Protein AF-A0AA39XIV1-F1 (afdb_monomer)

Organism: NCBI:txid252184

Foldseek 3Di:
DCCDLLNQQFQDFNVPRDLVSQLVNLVVVLVVVLVLLVLLLVLLLLLLVVVVVPDVDPVLVVVSVVLNCVSVVVSVVLSVCSCPQKVVSSCSRCVVVPPPDDDMDGHDPLVSVLVSLVSSLVSLVCSLCSCVVVVVPDPDDPVVVVLNVLLNVLSVVLSVLSVVLNVLSVVCVPDPTNRNSVNVSVVSSVVSSVSSVVSSCVSVVVVVCVVPCVPVVD

Nearest PDB structures (foldseek):
  8ugj-assembly1_4C  TM=5.559E-01  e=7.943E+00  Sus scrofa

pLDDT: mean 73.36, std 13.59, range [30.88, 95.62]

InterPro domains:
  IPR049326 Rhodopsin domain, fungi [PF20684] (5-211)
  IPR052337 Satratoxin biosynthesis SC1 cluster protein 4-like [PTHR33048] (5-216)

Structure (mmCIF, N/CA/C/O backbone):
data_AF-A0AA39XIV1-F1
#
_entry.id   AF-A0AA39XIV1-F1
#
loop_
_atom_site.group_PDB
_atom_site.id
_atom_site.type_symbol
_atom_site.label_atom_id
_atom_site.label_alt_id
_atom_site.label_comp_id
_atom_site.label_asym_id
_atom_site.label_entity_id
_atom_site.label_seq_id
_atom_site.pdbx_PDB_ins_code
_atom_site.Cartn_x
_atom_site.Cartn_y
_atom_site.Cartn_z
_atom_site.occupancy
_atom_site.B_iso_or_equiv
_atom_site.auth_seq_id
_atom_site.auth_comp_id
_atom_site.auth_asym_id
_atom_site.auth_atom_id
_atom_site.pdbx_PDB_model_num
ATOM 1 N N . VAL A 1 1 ? 21.957 24.916 -7.834 1.00 36.62 1 VAL A N 1
ATOM 2 C CA . VAL A 1 1 ? 21.654 24.370 -9.178 1.00 36.62 1 VAL A CA 1
ATOM 3 C C . VAL A 1 1 ? 22.089 22.907 -9.201 1.00 36.62 1 VAL A C 1
ATOM 5 O O . VAL A 1 1 ? 23.146 22.584 -9.713 1.00 36.62 1 VAL A O 1
ATOM 8 N N . HIS A 1 2 ? 21.331 22.035 -8.535 1.00 30.88 2 HIS A N 1
ATOM 9 C CA . HIS A 1 2 ? 21.529 20.583 -8.576 1.00 30.88 2 HIS A CA 1
ATOM 10 C C . HIS A 1 2 ? 20.201 19.978 -9.012 1.00 30.88 2 HIS A C 1
ATOM 12 O O . HIS A 1 2 ? 19.427 19.498 -8.191 1.00 30.88 2 HIS A O 1
ATOM 18 N N . SER A 1 3 ? 19.907 20.110 -10.303 1.00 37.72 3 SER A N 1
ATOM 19 C CA . SER A 1 3 ? 18.809 19.396 -10.944 1.00 37.72 3 SER A CA 1
ATOM 20 C C . SER A 1 3 ? 19.196 17.922 -10.913 1.00 37.72 3 SER A C 1
ATOM 22 O O . SER A 1 3 ? 20.136 17.502 -11.589 1.00 37.72 3 SER A O 1
ATOM 24 N N . THR A 1 4 ? 18.576 17.156 -10.022 1.00 50.75 4 THR A N 1
ATOM 25 C CA . THR A 1 4 ? 18.804 15.715 -9.930 1.00 50.75 4 THR A CA 1
ATOM 26 C C . THR A 1 4 ? 18.370 15.085 -11.252 1.00 50.75 4 THR A C 1
ATOM 28 O O . THR A 1 4 ? 17.364 15.490 -11.821 1.00 50.75 4 THR A O 1
ATOM 31 N N . ALA A 1 5 ? 19.113 14.105 -11.770 1.00 46.84 5 ALA A N 1
ATOM 32 C CA . ALA A 1 5 ? 18.828 13.476 -13.067 1.00 46.84 5 ALA A CA 1
ATOM 33 C C . ALA A 1 5 ? 17.375 12.963 -13.209 1.00 46.84 5 ALA A C 1
ATOM 35 O O . ALA A 1 5 ? 16.849 12.923 -14.314 1.00 46.84 5 ALA A O 1
ATOM 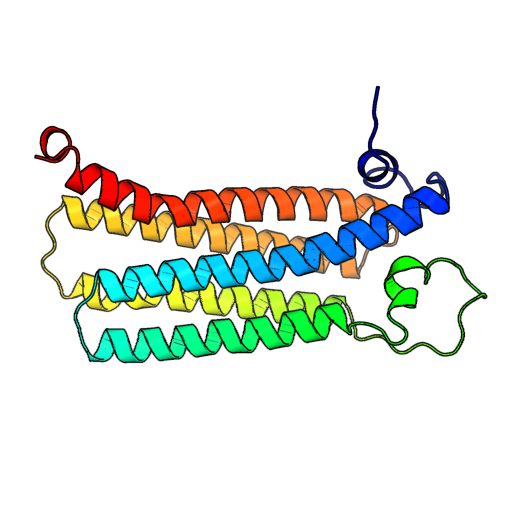36 N N . ALA A 1 6 ? 16.704 12.666 -12.086 1.00 43.22 6 ALA A N 1
ATOM 37 C CA . ALA A 1 6 ? 15.277 12.357 -12.034 1.00 43.22 6 ALA A CA 1
ATOM 38 C C . ALA A 1 6 ? 14.379 13.532 -12.486 1.00 43.22 6 ALA A C 1
ATOM 40 O O . ALA A 1 6 ? 13.425 13.318 -13.224 1.00 43.22 6 ALA A O 1
ATOM 41 N N . GLN A 1 7 ? 14.693 14.778 -12.110 1.00 49.88 7 GLN A N 1
ATOM 42 C CA . GLN A 1 7 ? 13.963 15.968 -12.577 1.00 49.88 7 GLN A CA 1
ATOM 43 C C . GLN A 1 7 ? 14.202 16.271 -14.060 1.00 49.88 7 GLN A C 1
ATOM 45 O O . GLN A 1 7 ? 13.392 16.950 -14.678 1.00 49.88 7 GLN A O 1
ATOM 50 N N . SER A 1 8 ? 15.312 15.791 -14.626 1.00 48.34 8 SER A N 1
ATOM 51 C CA . SER A 1 8 ? 15.670 16.029 -16.029 1.00 48.34 8 SER A CA 1
ATOM 52 C C . SER A 1 8 ? 15.051 15.015 -17.000 1.00 48.34 8 SER A C 1
ATOM 54 O O . SER A 1 8 ? 15.109 15.237 -18.206 1.00 48.34 8 SER A O 1
ATOM 56 N N . ALA A 1 9 ? 14.502 13.903 -16.497 1.00 48.97 9 ALA A N 1
ATOM 57 C CA . ALA A 1 9 ? 13.973 12.809 -17.314 1.00 48.97 9 ALA A CA 1
ATOM 58 C C . ALA A 1 9 ? 12.451 12.620 -17.199 1.00 48.97 9 ALA A C 1
ATOM 60 O O . ALA A 1 9 ? 11.828 12.212 -18.173 1.00 48.97 9 ALA A O 1
ATOM 61 N N . PHE A 1 10 ? 11.850 12.902 -16.037 1.00 52.72 10 PHE A N 1
ATOM 62 C CA . PHE A 1 10 ? 10.397 12.839 -15.849 1.00 52.72 10 PHE A CA 1
ATOM 63 C C . PHE A 1 10 ? 9.770 14.207 -16.173 1.00 52.72 10 PHE A C 1
ATOM 65 O O . PHE A 1 10 ? 10.175 15.214 -15.594 1.00 52.72 10 PHE A O 1
ATOM 72 N N . GLY A 1 11 ? 8.803 14.252 -17.097 1.00 47.84 11 GLY A N 1
ATOM 73 C CA . GLY A 1 11 ? 8.131 15.489 -17.537 1.00 47.84 11 GLY A CA 1
ATOM 74 C C . GLY A 1 11 ? 8.710 16.147 -18.796 1.00 47.84 11 GLY A C 1
ATOM 75 O O . GLY A 1 11 ? 8.370 17.287 -19.104 1.00 47.84 11 GLY A O 1
ATOM 76 N N . VAL A 1 12 ? 9.587 15.449 -19.521 1.00 54.09 12 VAL A N 1
ATOM 77 C CA . VAL A 1 12 ? 10.158 15.869 -20.811 1.00 54.09 12 VAL A CA 1
ATOM 78 C C . VAL A 1 12 ? 9.997 14.710 -21.800 1.00 54.09 12 VAL A C 1
ATOM 80 O O . VAL A 1 12 ? 10.078 13.549 -21.397 1.00 54.09 12 VAL A O 1
ATOM 83 N N . ASP A 1 13 ? 9.754 15.002 -23.083 1.00 50.75 13 ASP A N 1
ATOM 84 C CA . ASP A 1 13 ? 9.661 13.970 -24.123 1.00 50.75 13 ASP A CA 1
ATOM 85 C C . ASP A 1 13 ? 10.874 13.033 -24.088 1.00 50.75 13 ASP A C 1
ATOM 87 O O . ASP A 1 13 ? 12.020 13.488 -24.046 1.00 50.75 13 ASP A O 1
ATOM 91 N N . ILE A 1 14 ? 10.629 11.718 -24.176 1.00 54.44 14 ILE A N 1
ATOM 92 C CA . ILE A 1 14 ? 11.670 10.675 -24.088 1.00 54.44 14 ILE A CA 1
ATOM 93 C C . ILE A 1 14 ? 12.834 10.913 -25.059 1.00 54.44 14 ILE A C 1
ATOM 95 O O . ILE A 1 14 ? 13.978 10.565 -24.779 1.00 54.44 14 ILE A O 1
ATOM 99 N N . TRP A 1 15 ? 12.530 11.542 -26.195 1.00 55.97 15 TRP A N 1
ATOM 100 C CA . TRP A 1 15 ? 13.449 11.837 -27.287 1.00 55.97 15 TRP A CA 1
ATOM 101 C C . TRP A 1 15 ? 14.400 13.006 -26.997 1.00 55.97 15 TRP A C 1
ATOM 103 O O . TRP A 1 15 ? 15.424 13.131 -27.664 1.00 55.97 15 TRP A O 1
ATOM 113 N N . ALA A 1 16 ? 14.088 13.852 -26.011 1.00 57.84 16 ALA A N 1
ATOM 114 C CA . ALA A 1 16 ? 14.915 14.987 -25.598 1.00 57.84 16 ALA A CA 1
ATOM 115 C C . ALA A 1 16 ? 15.809 14.673 -24.380 1.00 57.84 16 ALA A C 1
ATOM 117 O O . ALA A 1 16 ? 16.671 15.478 -24.017 1.00 57.84 16 ALA A O 1
ATOM 118 N N . VAL A 1 17 ? 15.639 13.500 -23.759 1.00 62.62 17 VAL A N 1
ATOM 119 C CA . VAL A 1 17 ? 16.397 13.072 -22.576 1.00 62.62 17 VAL A CA 1
ATOM 120 C C . VAL A 1 17 ? 17.691 12.374 -22.996 1.00 62.62 17 VAL A C 1
ATOM 122 O O . VAL A 1 17 ? 17.712 11.533 -23.896 1.00 62.62 17 VAL A O 1
ATOM 125 N N . LYS A 1 18 ? 18.804 12.687 -22.321 1.00 69.88 18 LYS A N 1
ATOM 126 C CA . LYS A 1 18 ? 20.076 12.000 -22.573 1.00 69.88 18 LYS A CA 1
ATOM 127 C C . LYS A 1 18 ? 19.962 10.503 -22.219 1.00 69.88 18 LYS A C 1
ATOM 129 O O . LYS A 1 18 ? 19.494 10.172 -21.129 1.00 69.88 18 LYS A O 1
ATOM 134 N N . PRO A 1 19 ? 20.500 9.597 -23.056 1.00 66.44 19 PRO A N 1
ATOM 135 C CA . PRO A 1 19 ? 20.582 8.149 -22.816 1.00 66.44 19 PRO A CA 1
ATOM 136 C C . PRO A 1 19 ? 20.984 7.694 -21.400 1.00 66.44 19 PRO A C 1
ATOM 138 O O . PRO A 1 19 ? 20.420 6.746 -20.841 1.00 66.44 19 PRO A O 1
ATOM 141 N N . SER A 1 20 ? 21.984 8.360 -20.813 1.00 67.75 20 SER A N 1
ATOM 142 C CA . SER A 1 20 ? 22.495 8.059 -19.472 1.00 67.75 20 SER A CA 1
ATOM 143 C C . SER A 1 20 ? 21.485 8.404 -18.379 1.00 67.75 20 SER A C 1
ATOM 145 O O . SER A 1 20 ? 21.312 7.638 -17.430 1.00 67.75 20 SER A O 1
ATOM 147 N N . ASP A 1 21 ? 20.794 9.530 -18.545 1.00 70.50 21 ASP A N 1
ATOM 148 C CA . ASP A 1 21 ? 19.840 10.063 -17.575 1.00 70.50 21 ASP A CA 1
ATOM 149 C C . ASP A 1 21 ? 18.533 9.259 -17.613 1.00 70.50 21 ASP A C 1
ATOM 151 O O . ASP A 1 21 ? 17.933 9.002 -16.568 1.00 70.50 21 ASP A O 1
ATOM 155 N N . LEU A 1 22 ? 18.153 8.750 -18.792 1.00 69.88 22 LEU A N 1
ATOM 156 C CA . LEU A 1 22 ? 17.019 7.839 -18.965 1.00 69.88 22 LEU A CA 1
ATOM 157 C C . LEU A 1 22 ? 17.240 6.501 -18.241 1.00 69.88 22 LEU A C 1
ATOM 159 O O . LEU A 1 22 ? 16.396 6.062 -17.462 1.00 69.88 22 LEU A O 1
ATOM 163 N N . THR A 1 23 ? 18.407 5.878 -18.435 1.00 73.56 23 THR A N 1
ATOM 164 C CA . THR A 1 23 ? 18.749 4.595 -17.787 1.00 73.56 23 THR A CA 1
ATOM 165 C C . THR A 1 23 ? 18.785 4.728 -16.262 1.00 73.56 23 THR A C 1
ATOM 167 O O . THR A 1 23 ? 18.304 3.853 -15.540 1.00 73.56 23 THR A O 1
ATOM 170 N N . LEU A 1 24 ? 19.342 5.832 -15.751 1.00 74.88 24 LEU A N 1
ATOM 171 C CA . LEU A 1 24 ? 19.365 6.119 -14.317 1.00 74.88 24 LEU A CA 1
ATOM 172 C C . LEU A 1 24 ? 17.950 6.326 -13.761 1.00 74.88 24 LEU A C 1
ATOM 174 O O . LEU A 1 24 ? 17.632 5.811 -12.690 1.00 74.88 24 LEU A O 1
ATOM 178 N N . SER A 1 25 ? 17.095 7.029 -14.498 1.00 68.81 25 SER A N 1
ATOM 179 C CA . SER A 1 25 ? 15.719 7.312 -14.082 1.00 68.81 25 SER A CA 1
ATOM 180 C C . SER A 1 25 ? 14.859 6.051 -14.028 1.00 68.81 25 SER A C 1
ATOM 182 O O . SER A 1 25 ? 14.153 5.850 -13.044 1.00 68.81 25 SER A O 1
ATOM 184 N N . LEU A 1 26 ? 14.996 5.143 -15.000 1.00 73.62 26 LEU A N 1
ATOM 185 C CA . LEU A 1 26 ? 14.326 3.835 -14.979 1.00 73.62 26 LEU A CA 1
ATOM 186 C C . LEU A 1 26 ? 14.793 2.957 -13.807 1.00 73.62 26 LEU A C 1
ATOM 188 O O . LEU A 1 26 ? 13.976 2.305 -13.159 1.00 73.62 26 LEU A O 1
ATOM 192 N N . LYS A 1 27 ? 16.093 2.975 -13.473 1.00 75.69 27 LYS A N 1
ATOM 193 C CA . LYS A 1 27 ? 16.610 2.284 -12.274 1.00 75.69 27 LYS A CA 1
ATOM 194 C C . LYS A 1 27 ? 16.011 2.850 -10.989 1.00 75.69 27 LYS A C 1
ATOM 196 O O . LYS A 1 27 ? 15.599 2.083 -10.121 1.00 75.69 27 LYS A O 1
ATOM 201 N N . LEU A 1 28 ? 15.971 4.177 -10.857 1.00 74.75 28 LEU A N 1
ATOM 202 C CA . LEU A 1 28 ? 15.381 4.841 -9.693 1.00 74.75 28 LEU A CA 1
ATOM 203 C C . LEU A 1 28 ? 13.886 4.540 -9.575 1.00 74.75 28 LEU A C 1
ATOM 205 O O . LEU A 1 28 ? 13.418 4.262 -8.474 1.00 74.75 28 LEU A O 1
ATOM 209 N N . PHE A 1 29 ? 13.166 4.533 -10.695 1.00 75.00 29 PHE A N 1
ATOM 210 C CA . PHE A 1 29 ? 11.749 4.184 -10.753 1.00 75.00 29 PHE A CA 1
ATOM 211 C C . PHE A 1 29 ? 11.494 2.757 -10.263 1.00 75.00 29 PHE A C 1
ATOM 213 O O . PHE A 1 29 ? 10.707 2.548 -9.345 1.00 75.00 29 PHE A O 1
ATOM 220 N N . TYR A 1 30 ? 12.241 1.787 -10.789 1.00 80.31 30 TYR A N 1
ATOM 221 C CA . TYR A 1 30 ? 12.156 0.386 -10.377 1.00 80.31 30 TYR A CA 1
ATOM 222 C C . TYR A 1 30 ? 12.399 0.190 -8.869 1.00 80.31 30 TYR A C 1
ATOM 224 O O . TYR A 1 30 ? 11.674 -0.543 -8.186 1.00 80.31 30 TYR A O 1
ATOM 232 N N . VAL A 1 31 ? 13.405 0.880 -8.320 1.00 81.25 31 VAL A N 1
ATOM 233 C CA . VAL A 1 31 ? 13.680 0.862 -6.877 1.00 81.25 31 VAL A CA 1
ATOM 234 C C . VAL A 1 31 ? 12.524 1.500 -6.101 1.00 81.25 31 VAL A C 1
ATOM 236 O O . VAL A 1 31 ? 12.065 0.925 -5.113 1.00 81.25 31 VAL A O 1
ATOM 239 N N . ALA A 1 32 ? 12.018 2.648 -6.553 1.00 77.62 32 ALA A N 1
ATOM 240 C CA . ALA A 1 32 ? 10.913 3.355 -5.913 1.00 77.62 32 ALA A CA 1
ATOM 241 C C . ALA A 1 32 ? 9.622 2.520 -5.876 1.00 77.62 32 ALA A C 1
ATOM 243 O O . ALA A 1 32 ? 8.997 2.440 -4.819 1.00 77.62 32 ALA A O 1
ATOM 244 N N . GLU A 1 33 ? 9.256 1.840 -6.966 1.00 80.00 33 GLU A N 1
ATOM 245 C CA . GLU A 1 33 ? 8.092 0.940 -7.005 1.00 80.00 33 GLU A CA 1
ATOM 246 C C . GLU A 1 33 ? 8.228 -0.226 -6.020 1.00 80.00 33 GLU A C 1
ATOM 248 O O . GLU A 1 33 ? 7.283 -0.573 -5.306 1.00 80.00 33 GLU A O 1
ATOM 253 N N . THR A 1 34 ? 9.427 -0.801 -5.918 1.00 85.69 34 THR A N 1
ATOM 254 C CA . THR A 1 34 ? 9.694 -1.883 -4.962 1.00 85.69 34 THR A CA 1
ATOM 255 C C . THR A 1 34 ? 9.524 -1.391 -3.520 1.00 85.69 34 THR A C 1
ATOM 257 O O . THR A 1 34 ? 8.856 -2.037 -2.708 1.00 85.69 34 THR A O 1
ATOM 260 N N . PHE A 1 35 ? 10.074 -0.217 -3.190 1.00 85.56 35 PHE A N 1
ATOM 261 C CA . PHE A 1 35 ? 9.890 0.397 -1.872 1.00 85.56 35 PHE A CA 1
ATOM 262 C C . PHE A 1 35 ? 8.433 0.757 -1.593 1.00 85.56 35 PHE A C 1
ATOM 264 O O . PHE A 1 35 ? 7.973 0.572 -0.468 1.00 85.56 35 PHE A O 1
ATOM 271 N N . TYR A 1 36 ? 7.699 1.228 -2.596 1.00 81.88 36 TYR A N 1
ATOM 272 C CA . TYR A 1 36 ? 6.280 1.540 -2.485 1.00 81.88 36 TYR A CA 1
ATOM 273 C C . TYR A 1 36 ? 5.466 0.316 -2.034 1.00 81.88 36 TYR A C 1
ATOM 275 O O . TYR A 1 36 ? 4.739 0.401 -1.039 1.00 81.88 36 TYR A O 1
ATOM 283 N N . LEU A 1 37 ? 5.640 -0.842 -2.688 1.00 86.25 37 LEU A N 1
ATOM 284 C CA . LEU A 1 37 ? 4.953 -2.087 -2.308 1.00 86.25 37 LEU A CA 1
ATOM 285 C C . LEU A 1 37 ? 5.283 -2.494 -0.864 1.00 86.25 37 LEU A C 1
ATOM 287 O O . LEU A 1 37 ? 4.391 -2.849 -0.086 1.00 86.25 37 LEU A O 1
ATOM 291 N N . CYS A 1 38 ? 6.554 -2.375 -0.474 1.00 88.06 38 CYS A N 1
ATOM 292 C CA . CYS A 1 38 ? 6.990 -2.628 0.896 1.00 88.06 38 CYS A CA 1
ATOM 293 C C . CYS A 1 38 ? 6.302 -1.683 1.891 1.00 88.06 38 CYS A C 1
ATOM 295 O O . CYS A 1 38 ? 5.732 -2.150 2.881 1.00 88.06 38 CYS A O 1
ATOM 297 N N . ILE A 1 39 ? 6.305 -0.372 1.630 1.00 85.44 39 ILE A N 1
ATOM 298 C CA . ILE A 1 39 ? 5.703 0.640 2.509 1.00 85.44 39 ILE A CA 1
ATOM 299 C C . ILE A 1 39 ? 4.206 0.381 2.686 1.00 85.44 39 ILE A C 1
ATOM 301 O O . ILE A 1 39 ? 3.727 0.397 3.823 1.00 85.44 39 ILE A O 1
ATOM 305 N N . LEU A 1 40 ? 3.471 0.078 1.614 1.00 83.62 40 LEU A N 1
ATOM 306 C CA . LEU A 1 40 ? 2.054 -0.282 1.715 1.00 83.62 40 LEU A CA 1
ATOM 307 C C . LEU A 1 40 ? 1.835 -1.498 2.623 1.00 83.62 40 LEU A C 1
ATOM 309 O O . LEU A 1 40 ? 0.985 -1.462 3.515 1.00 83.62 40 LEU A O 1
ATOM 313 N N . SER A 1 41 ? 2.625 -2.558 2.448 1.00 88.31 41 SER A N 1
ATOM 314 C CA . SER A 1 41 ? 2.497 -3.780 3.255 1.00 88.31 41 SER A CA 1
ATOM 315 C C . SER A 1 41 ? 2.758 -3.536 4.750 1.00 88.31 41 SER A C 1
ATOM 317 O O . SER A 1 41 ? 2.005 -3.999 5.616 1.00 88.31 41 SER A O 1
ATOM 319 N N . LEU A 1 42 ? 3.781 -2.735 5.064 1.00 87.94 42 LEU A N 1
ATOM 320 C CA . LEU A 1 42 ? 4.158 -2.336 6.422 1.00 87.94 42 LEU A CA 1
ATOM 321 C C . LEU A 1 42 ? 3.059 -1.498 7.077 1.00 87.94 42 LEU A C 1
ATOM 323 O O . LEU A 1 42 ? 2.703 -1.715 8.237 1.00 87.94 42 LEU A O 1
ATOM 327 N N . THR A 1 43 ? 2.485 -0.580 6.307 1.00 85.00 43 THR A N 1
ATOM 328 C CA . THR A 1 43 ? 1.397 0.306 6.722 1.00 85.00 43 THR A CA 1
ATOM 329 C C . THR A 1 43 ? 0.168 -0.503 7.145 1.00 85.00 43 THR A C 1
ATOM 331 O O . THR A 1 43 ? -0.321 -0.359 8.269 1.00 85.00 43 THR A O 1
ATOM 334 N N . LYS A 1 44 ? -0.274 -1.452 6.311 1.00 86.75 44 LYS A N 1
ATOM 335 C CA . LYS A 1 44 ? -1.411 -2.343 6.613 1.00 86.75 44 LYS A CA 1
ATOM 336 C C . LYS A 1 44 ? -1.147 -3.240 7.818 1.00 86.75 44 LYS A C 1
ATOM 338 O O . LYS A 1 44 ? -2.006 -3.391 8.689 1.00 86.75 44 LYS A O 1
ATOM 343 N N . THR A 1 45 ? 0.061 -3.789 7.911 1.00 89.38 45 THR A N 1
ATOM 344 C CA . THR A 1 45 ? 0.477 -4.620 9.049 1.00 89.38 45 THR A CA 1
ATOM 345 C C . THR A 1 45 ? 0.468 -3.822 10.354 1.00 89.38 45 THR A C 1
ATOM 347 O O . THR A 1 45 ? -0.016 -4.315 11.372 1.00 89.38 45 THR A O 1
ATOM 350 N N . SER A 1 46 ? 0.913 -2.561 10.329 1.00 88.38 46 SER A N 1
ATOM 351 C CA . SER A 1 46 ? 0.861 -1.651 11.480 1.00 88.38 46 SER A CA 1
ATOM 352 C C . SER A 1 46 ? -0.575 -1.425 11.975 1.00 88.38 46 SER A C 1
ATOM 354 O O . SER A 1 46 ? -0.844 -1.536 13.176 1.00 88.38 46 SER A O 1
ATOM 356 N N . ILE A 1 47 ? -1.529 -1.209 11.059 1.00 85.00 47 ILE A N 1
ATOM 357 C CA . ILE A 1 47 ? -2.958 -1.060 11.392 1.00 85.00 47 ILE A CA 1
ATOM 358 C C . ILE A 1 47 ? -3.512 -2.345 12.026 1.00 85.00 47 ILE A C 1
ATOM 360 O O . ILE A 1 47 ? -4.191 -2.290 13.054 1.00 85.00 47 ILE A O 1
ATOM 364 N N . LEU A 1 48 ? -3.192 -3.513 11.468 1.00 88.38 48 LEU A N 1
ATOM 365 C CA . LEU A 1 48 ? -3.630 -4.805 12.011 1.00 88.38 48 LEU A CA 1
ATOM 366 C C . LEU A 1 48 ? -3.027 -5.080 13.400 1.00 88.38 48 LEU A C 1
ATOM 368 O O . LEU A 1 48 ? -3.731 -5.527 14.309 1.00 88.38 48 LEU A O 1
ATOM 372 N N . CYS A 1 49 ? -1.754 -4.743 13.617 1.00 87.56 49 CYS A N 1
ATOM 373 C CA . CYS A 1 49 ? -1.122 -4.783 14.940 1.00 87.56 49 CYS A CA 1
ATOM 374 C C . CYS A 1 49 ? -1.834 -3.858 15.939 1.00 87.56 49 CYS A C 1
ATOM 376 O O . CYS A 1 49 ? -2.051 -4.225 17.098 1.00 87.56 49 CYS A O 1
ATOM 378 N N . PHE A 1 50 ? -2.252 -2.671 15.499 1.00 82.56 50 PHE A N 1
ATOM 379 C CA . PHE A 1 50 ? -3.035 -1.746 16.314 1.00 82.56 50 PHE A CA 1
ATOM 380 C C . PHE A 1 50 ? -4.417 -2.315 16.673 1.00 82.56 50 PHE A C 1
ATOM 382 O O . PHE A 1 50 ? -4.850 -2.193 17.822 1.00 82.56 50 PHE A O 1
ATOM 389 N N . TYR A 1 51 ? -5.083 -3.007 15.744 1.00 83.06 51 TYR A N 1
ATOM 390 C CA . TYR A 1 51 ? -6.347 -3.709 16.002 1.00 83.06 51 TYR A CA 1
ATOM 391 C C . TYR A 1 51 ? -6.203 -4.803 17.062 1.00 83.06 51 TYR A C 1
ATOM 393 O O . TYR A 1 51 ? -7.014 -4.851 17.989 1.00 83.06 51 TYR A O 1
ATOM 401 N N . LEU A 1 52 ? -5.139 -5.610 16.995 1.00 85.62 52 LEU A N 1
ATOM 402 C CA . LEU A 1 52 ? -4.831 -6.623 18.016 1.00 85.62 52 LEU A CA 1
ATOM 403 C C . LEU A 1 52 ? -4.608 -6.015 19.407 1.00 85.62 52 LEU A C 1
ATOM 405 O O . LEU A 1 52 ? -4.903 -6.659 20.413 1.00 85.62 52 LEU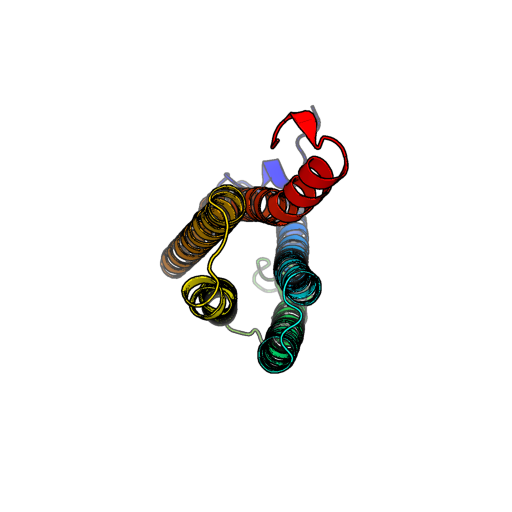 A O 1
ATOM 409 N N . ARG A 1 53 ? -4.087 -4.784 19.474 1.00 82.19 53 ARG A N 1
ATOM 410 C CA . ARG A 1 53 ? -3.846 -4.075 20.737 1.00 82.19 53 ARG A CA 1
ATOM 411 C C . ARG A 1 53 ? -5.118 -3.482 21.343 1.00 82.19 53 ARG A C 1
ATOM 413 O O . ARG A 1 53 ? -5.214 -3.401 22.564 1.00 82.19 53 ARG A O 1
ATOM 420 N N . ILE A 1 54 ? -6.061 -3.029 20.516 1.00 77.25 54 ILE A N 1
ATOM 421 C CA . ILE A 1 54 ? -7.301 -2.386 20.980 1.00 77.25 54 ILE A CA 1
ATOM 422 C C . ILE A 1 54 ? -8.369 -3.406 21.357 1.00 77.25 54 ILE A C 1
ATOM 424 O O . ILE A 1 54 ? -9.051 -3.220 22.363 1.00 77.25 54 ILE A O 1
ATOM 428 N N . PHE A 1 55 ? -8.550 -4.449 20.550 1.00 78.62 55 PHE A N 1
ATOM 429 C CA . PHE A 1 55 ? -9.683 -5.355 20.687 1.00 78.62 55 PHE A CA 1
ATOM 430 C C . PHE A 1 55 ? -9.252 -6.683 21.328 1.00 78.62 55 PHE A C 1
ATOM 432 O O . PHE A 1 55 ? -8.610 -7.505 20.673 1.00 78.62 55 PHE A O 1
ATOM 439 N N . PRO A 1 56 ? -9.638 -6.955 22.589 1.00 77.62 56 PRO A N 1
ATOM 440 C CA . PRO A 1 56 ? -9.237 -8.177 23.291 1.00 77.62 56 PRO A CA 1
ATOM 441 C C . PRO A 1 56 ? -10.025 -9.432 22.867 1.00 77.62 56 PRO A C 1
ATOM 443 O O . PRO A 1 56 ? -9.733 -10.528 23.343 1.00 77.62 56 PRO A O 1
ATOM 446 N N . ASN A 1 57 ? -11.028 -9.304 21.989 1.00 85.75 57 ASN A N 1
ATOM 447 C CA . ASN A 1 57 ? -11.903 -10.406 21.582 1.00 85.75 57 ASN A CA 1
ATOM 448 C C . ASN A 1 57 ? -11.122 -11.512 20.833 1.00 85.75 57 ASN A C 1
ATOM 450 O O . ASN A 1 57 ? -10.484 -11.245 19.815 1.00 85.75 57 ASN A O 1
ATOM 454 N N . ARG A 1 58 ? -11.205 -12.766 21.310 1.00 87.81 58 ARG A N 1
ATOM 455 C CA . ARG A 1 58 ? -10.472 -13.920 20.752 1.00 87.81 58 ARG A CA 1
ATOM 456 C C . ARG A 1 58 ? -10.796 -14.185 19.282 1.00 87.81 58 ARG A C 1
ATOM 458 O O . ARG A 1 58 ? -9.871 -14.362 18.494 1.00 87.81 58 ARG A O 1
ATOM 465 N N . THR A 1 59 ? -12.077 -14.172 18.907 1.00 88.12 59 THR A N 1
ATOM 466 C CA . THR A 1 59 ? -12.496 -14.409 17.515 1.00 88.12 59 THR A CA 1
ATOM 467 C C . THR A 1 59 ? -11.947 -13.321 16.605 1.00 88.12 59 THR A C 1
ATOM 469 O O . THR A 1 59 ? -11.367 -13.617 15.567 1.00 88.12 59 THR A O 1
ATOM 472 N N . PHE A 1 60 ? -12.046 -12.062 17.037 1.00 87.88 60 PHE A N 1
ATOM 473 C CA . PHE A 1 60 ? -11.511 -10.928 16.292 1.00 87.88 60 PHE A CA 1
ATOM 474 C C . PHE A 1 60 ? -9.999 -11.061 16.086 1.00 87.88 60 PHE A C 1
ATOM 476 O O . PHE A 1 60 ? -9.537 -10.974 14.956 1.00 87.88 60 PHE A O 1
ATOM 483 N N . ARG A 1 61 ? -9.240 -11.385 17.143 1.00 91.19 61 ARG A N 1
ATOM 484 C CA . ARG A 1 61 ? -7.787 -11.592 17.045 1.00 91.19 61 ARG A CA 1
ATOM 485 C C . ARG A 1 61 ? -7.415 -12.693 16.055 1.00 91.19 61 ARG A C 1
ATOM 487 O O . ARG A 1 61 ? -6.475 -12.507 15.291 1.00 91.19 61 ARG A O 1
ATOM 494 N N . MET A 1 62 ? -8.140 -13.812 16.047 1.00 93.00 62 MET A N 1
ATOM 495 C CA . MET A 1 62 ? -7.873 -14.914 15.116 1.00 93.00 62 MET A CA 1
ATOM 496 C C . MET A 1 62 ? -8.092 -14.489 13.658 1.00 93.00 62 MET A C 1
ATOM 498 O O . MET A 1 62 ? -7.233 -14.745 12.817 1.00 93.00 62 MET A O 1
ATOM 502 N N . VAL A 1 63 ? -9.179 -13.761 13.370 1.00 93.19 63 VAL A N 1
ATOM 503 C CA . VAL A 1 63 ? -9.418 -13.199 12.029 1.00 93.19 63 VAL A CA 1
ATOM 504 C C . VAL A 1 63 ? -8.344 -12.163 11.674 1.00 93.19 63 VAL A C 1
ATOM 506 O O . VAL A 1 63 ? -7.820 -12.191 10.564 1.00 93.19 63 VAL A O 1
ATOM 509 N N . THR A 1 64 ? -7.944 -11.290 12.606 1.00 92.19 64 THR A N 1
ATOM 510 C CA . THR A 1 64 ? -6.877 -10.300 12.378 1.00 92.19 64 THR A CA 1
ATOM 511 C C . THR A 1 64 ? -5.533 -10.955 12.048 1.00 92.19 64 THR A C 1
ATOM 513 O O . THR A 1 64 ? -4.862 -10.493 11.130 1.00 92.19 64 THR A O 1
ATOM 516 N N . TYR A 1 65 ? -5.147 -12.046 12.723 1.00 94.44 65 TYR A N 1
ATOM 517 C CA . TYR A 1 65 ? -3.943 -12.805 12.355 1.00 94.44 65 TYR A CA 1
ATOM 518 C C . TYR A 1 65 ? -4.060 -13.440 10.964 1.00 94.44 65 TYR A C 1
ATOM 520 O O . TYR A 1 65 ? -3.092 -13.410 10.208 1.00 94.44 65 TYR A O 1
ATOM 528 N N . GLY A 1 66 ? -5.238 -13.954 10.596 1.00 95.56 66 GLY A N 1
ATOM 529 C CA . GLY A 1 66 ? -5.490 -14.476 9.250 1.00 95.56 66 GLY A CA 1
ATOM 530 C C . GLY A 1 66 ? -5.325 -13.408 8.164 1.00 95.56 66 GLY A C 1
ATOM 531 O O . GLY A 1 66 ? -4.622 -13.627 7.180 1.00 95.56 66 GLY A O 1
ATOM 532 N N . VAL A 1 67 ? -5.895 -12.218 8.372 1.00 94.12 67 VAL A N 1
ATOM 533 C CA . VAL A 1 67 ? -5.737 -11.082 7.445 1.00 94.12 67 VAL A CA 1
ATOM 534 C C . VAL A 1 67 ? -4.287 -10.597 7.404 1.00 94.12 67 VAL A C 1
ATOM 536 O O . VAL A 1 67 ? -3.774 -10.290 6.334 1.00 94.12 67 VAL A O 1
ATOM 539 N N . MET A 1 68 ? -3.587 -10.581 8.539 1.00 94.00 68 MET A N 1
ATOM 540 C CA . MET A 1 68 ? -2.165 -10.228 8.591 1.00 94.00 68 MET A CA 1
ATOM 541 C C . MET A 1 68 ? -1.301 -11.211 7.794 1.00 94.00 68 MET A C 1
ATOM 543 O O . MET A 1 68 ? -0.418 -10.782 7.055 1.00 94.00 68 MET A O 1
ATOM 547 N N . ALA A 1 69 ? -1.578 -12.514 7.885 1.00 95.50 69 ALA A N 1
ATOM 548 C CA . ALA A 1 69 ? -0.904 -13.523 7.072 1.00 95.50 69 ALA A CA 1
ATOM 549 C C . ALA A 1 69 ? -1.199 -13.332 5.576 1.00 95.50 69 ALA A C 1
ATOM 551 O O . ALA A 1 69 ? -0.277 -13.364 4.764 1.00 95.50 69 ALA A O 1
ATOM 552 N N . TRP A 1 70 ? -2.459 -13.061 5.218 1.00 95.62 70 TRP A N 1
ATOM 553 C CA . TRP A 1 70 ? -2.868 -12.768 3.842 1.00 95.62 70 TRP A CA 1
ATOM 554 C C . TRP A 1 70 ? -2.130 -11.558 3.256 1.00 95.62 70 TRP A C 1
ATOM 556 O O . TRP A 1 70 ? -1.587 -11.637 2.152 1.00 95.62 70 TRP A O 1
ATOM 566 N N . VAL A 1 71 ? -2.075 -10.445 3.995 1.00 93.62 71 VAL A N 1
ATOM 567 C CA . VAL A 1 71 ? -1.386 -9.216 3.569 1.00 93.62 71 VAL A CA 1
ATOM 568 C C . VAL A 1 71 ? 0.104 -9.471 3.380 1.00 93.62 71 VAL A C 1
ATOM 570 O O . VAL A 1 71 ? 0.646 -9.134 2.331 1.00 93.62 71 VAL A O 1
ATOM 573 N N . SER A 1 72 ? 0.761 -10.105 4.350 1.00 93.25 72 SER A N 1
ATOM 574 C CA . SER A 1 72 ? 2.197 -10.387 4.278 1.00 93.25 72 SER A CA 1
ATOM 575 C C . SER A 1 72 ? 2.538 -11.328 3.123 1.00 93.25 72 SER A C 1
ATOM 577 O O . SER A 1 72 ? 3.449 -11.040 2.353 1.00 93.25 72 SER A O 1
ATOM 579 N N . LEU A 1 73 ? 1.788 -12.422 2.955 1.00 95.25 73 LEU A N 1
ATOM 580 C CA . LEU A 1 73 ? 2.049 -13.408 1.905 1.00 95.25 73 LEU A CA 1
ATOM 581 C C . LEU A 1 73 ? 1.874 -12.809 0.506 1.00 95.25 73 LEU A C 1
ATOM 583 O O . LEU A 1 73 ? 2.760 -12.938 -0.334 1.00 95.25 73 LEU A O 1
ATOM 587 N N . SER A 1 74 ? 0.752 -12.128 0.267 1.00 93.31 74 SER A N 1
ATOM 588 C CA . SER A 1 74 ? 0.499 -11.473 -1.022 1.00 93.31 74 SER A CA 1
ATOM 589 C C . SER A 1 74 ? 1.538 -10.392 -1.321 1.00 93.31 74 SER A C 1
ATOM 591 O O . SER A 1 74 ? 2.031 -10.320 -2.442 1.00 93.31 74 SER A O 1
ATOM 593 N N . SER A 1 75 ? 1.943 -9.611 -0.316 1.00 91.19 75 SER A N 1
ATOM 594 C CA . SER A 1 75 ? 2.965 -8.570 -0.474 1.00 91.19 75 SER A CA 1
ATOM 595 C C . SER A 1 75 ? 4.326 -9.159 -0.843 1.00 91.19 75 SER A C 1
ATOM 597 O O . SER A 1 75 ? 4.977 -8.653 -1.751 1.00 91.19 75 SER A O 1
ATOM 599 N N . ILE A 1 76 ? 4.733 -10.262 -0.202 1.00 94.00 76 ILE A N 1
ATOM 600 C CA . ILE A 1 76 ? 5.958 -10.988 -0.564 1.00 94.00 76 ILE A CA 1
ATOM 601 C C . ILE A 1 76 ? 5.879 -11.439 -2.026 1.00 94.00 76 ILE A C 1
ATOM 603 O O . ILE A 1 76 ? 6.788 -11.147 -2.796 1.00 94.00 76 ILE A O 1
ATOM 607 N N . ILE A 1 77 ? 4.779 -12.076 -2.439 1.00 93.94 77 ILE A N 1
ATOM 608 C CA . ILE A 1 77 ? 4.598 -12.544 -3.822 1.00 93.94 77 ILE A CA 1
ATOM 609 C C . ILE A 1 77 ? 4.724 -11.387 -4.820 1.00 93.94 77 ILE A C 1
ATOM 611 O O . ILE A 1 77 ? 5.497 -11.494 -5.769 1.00 93.94 77 ILE A O 1
ATOM 615 N N . PHE A 1 78 ? 4.023 -10.271 -4.600 1.00 91.69 78 PHE A N 1
ATOM 616 C CA . PHE A 1 78 ? 4.081 -9.125 -5.511 1.00 91.69 78 PHE A CA 1
ATOM 617 C C . PHE A 1 78 ? 5.460 -8.465 -5.550 1.00 91.69 78 PHE A C 1
ATOM 619 O O . PHE A 1 78 ? 5.912 -8.106 -6.631 1.00 91.69 78 PHE A O 1
ATOM 626 N N . VAL A 1 79 ? 6.166 -8.362 -4.421 1.00 90.75 79 VAL A N 1
ATOM 627 C CA . VAL A 1 79 ? 7.548 -7.854 -4.395 1.00 90.75 79 VAL A CA 1
ATOM 628 C C . VAL A 1 79 ? 8.483 -8.774 -5.182 1.00 90.75 79 VAL A C 1
ATOM 630 O O . VAL A 1 79 ? 9.291 -8.291 -5.968 1.00 90.75 79 VAL A O 1
ATOM 633 N N . PHE A 1 80 ? 8.355 -10.096 -5.037 1.00 91.31 80 PHE A N 1
ATOM 634 C CA . PHE A 1 80 ? 9.143 -11.045 -5.828 1.00 91.31 80 PHE A CA 1
ATOM 635 C C . PHE A 1 80 ? 8.830 -10.942 -7.325 1.00 91.31 80 PHE A C 1
ATOM 637 O O . PHE A 1 80 ? 9.754 -10.903 -8.133 1.00 91.31 80 PHE A O 1
ATOM 644 N N . LEU A 1 81 ? 7.553 -10.856 -7.704 1.00 90.31 81 LEU A N 1
ATOM 645 C CA . LEU A 1 81 ? 7.154 -10.684 -9.103 1.00 90.31 81 LEU A CA 1
ATOM 646 C C . LEU A 1 81 ? 7.650 -9.356 -9.685 1.00 90.31 81 LEU A C 1
ATOM 648 O O . LEU A 1 81 ? 8.095 -9.343 -10.827 1.00 90.31 81 LEU A O 1
ATOM 652 N N . GLN A 1 82 ? 7.635 -8.277 -8.899 1.00 87.38 82 GLN A N 1
ATOM 653 C CA . GLN A 1 82 ? 8.174 -6.977 -9.298 1.00 87.38 82 GLN A CA 1
ATOM 654 C C . GLN A 1 82 ? 9.689 -7.050 -9.514 1.00 87.38 82 GLN A C 1
ATOM 656 O O . GLN A 1 82 ? 10.198 -6.563 -10.520 1.00 87.38 82 GLN A O 1
ATOM 661 N N . ILE A 1 83 ? 10.417 -7.701 -8.599 1.00 87.06 83 ILE A N 1
ATOM 662 C CA . ILE A 1 83 ? 11.876 -7.829 -8.701 1.00 87.06 83 ILE A CA 1
ATOM 663 C C . ILE A 1 83 ? 12.276 -8.669 -9.921 1.00 87.06 83 ILE A C 1
ATOM 665 O O . ILE A 1 83 ? 13.223 -8.349 -10.639 1.00 87.06 83 ILE A O 1
ATOM 669 N N . PHE A 1 84 ? 11.537 -9.749 -10.170 1.00 86.56 84 PHE A N 1
ATOM 670 C CA . PHE A 1 84 ? 11.781 -10.684 -11.266 1.00 86.56 84 PHE A CA 1
ATOM 671 C C . PHE A 1 84 ? 10.844 -10.456 -12.459 1.00 86.56 84 PHE A C 1
ATOM 673 O O . PHE A 1 84 ? 10.541 -11.397 -13.193 1.00 86.56 84 PHE A O 1
ATOM 680 N N . GLN A 1 85 ? 10.409 -9.211 -12.684 1.00 82.56 85 GLN A N 1
ATOM 681 C CA . GLN A 1 85 ? 9.465 -8.893 -13.760 1.00 82.56 85 GLN A CA 1
ATOM 682 C C . GLN A 1 85 ? 10.018 -9.187 -15.162 1.00 82.56 85 GLN A C 1
ATOM 684 O O . GLN A 1 85 ? 9.248 -9.475 -16.072 1.00 82.56 85 GLN A O 1
ATOM 689 N N . CYS A 1 86 ? 11.343 -9.176 -15.340 1.00 84.25 86 CYS A N 1
ATOM 690 C CA . CYS A 1 86 ? 12.011 -9.548 -16.585 1.00 84.25 86 CYS A CA 1
ATOM 691 C C . CYS A 1 86 ? 13.249 -10.409 -16.329 1.00 84.25 86 CYS A C 1
ATOM 693 O O . CYS A 1 86 ? 13.992 -10.200 -15.368 1.00 84.25 86 CYS A O 1
ATOM 695 N N . VAL A 1 87 ? 13.516 -11.330 -17.253 1.00 81.25 87 VAL A N 1
ATOM 696 C CA . VAL A 1 87 ? 14.764 -12.088 -17.338 1.00 81.25 87 VAL A CA 1
ATOM 697 C C . VAL A 1 87 ? 15.401 -11.816 -18.707 1.00 81.25 87 VAL A C 1
ATOM 699 O O . VAL A 1 87 ? 14.786 -12.154 -19.724 1.00 81.25 87 VAL A O 1
ATOM 702 N N . PRO A 1 88 ? 16.614 -11.230 -18.764 1.00 82.25 88 PRO A N 1
ATOM 703 C CA . PRO A 1 88 ? 17.425 -10.730 -17.645 1.00 82.25 88 PRO A CA 1
ATOM 704 C C . PRO A 1 88 ? 16.874 -9.425 -17.034 1.00 82.25 88 PRO A C 1
ATOM 706 O O . PRO A 1 88 ? 16.339 -8.580 -17.745 1.00 82.25 88 PRO A O 1
ATOM 709 N N . ILE A 1 89 ? 17.084 -9.223 -15.726 1.00 80.19 89 ILE A N 1
ATOM 710 C CA . ILE A 1 89 ? 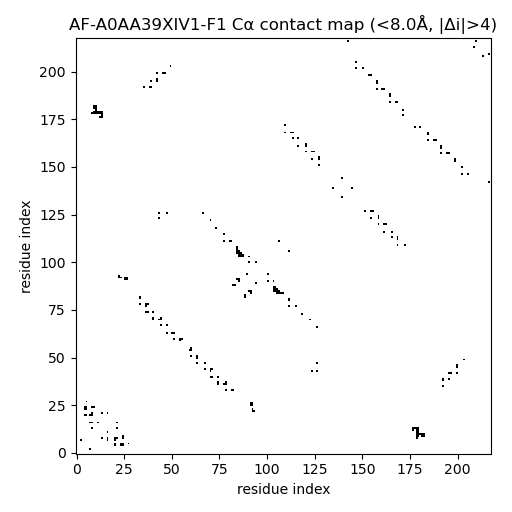16.613 -8.037 -14.971 1.00 80.19 89 ILE A CA 1
ATOM 711 C C . ILE A 1 89 ? 17.146 -6.730 -15.589 1.00 80.19 89 ILE A C 1
ATOM 713 O O . ILE A 1 89 ? 16.450 -5.720 -15.609 1.00 80.19 89 ILE A O 1
ATOM 717 N N . ALA A 1 90 ? 18.346 -6.762 -16.181 1.00 76.81 90 ALA A N 1
ATOM 718 C CA . ALA A 1 90 ? 18.941 -5.610 -16.861 1.00 76.81 90 ALA A CA 1
ATOM 719 C C . ALA A 1 90 ? 18.081 -5.043 -18.002 1.00 76.81 90 ALA A C 1
ATOM 721 O O . ALA A 1 90 ? 18.157 -3.850 -18.297 1.00 76.81 90 ALA A O 1
ATOM 722 N N . PHE A 1 91 ? 17.207 -5.864 -18.589 1.00 77.75 91 PHE A N 1
ATOM 723 C CA . PHE A 1 91 ? 16.282 -5.424 -19.626 1.00 77.75 91 PHE A CA 1
ATOM 724 C C . PHE A 1 91 ? 15.277 -4.373 -19.123 1.00 77.75 91 PHE A C 1
ATOM 726 O O . PHE A 1 91 ? 14.811 -3.557 -19.909 1.00 77.75 91 PHE A O 1
ATOM 733 N N . ILE A 1 92 ? 14.994 -4.322 -17.816 1.00 74.69 92 ILE A N 1
ATOM 734 C CA . ILE A 1 92 ? 14.058 -3.353 -17.222 1.00 74.69 92 ILE A CA 1
ATOM 735 C C . ILE A 1 92 ? 14.519 -1.909 -17.462 1.00 74.69 92 ILE A C 1
ATOM 737 O O . ILE A 1 92 ? 13.707 -1.048 -17.783 1.00 74.69 92 ILE A O 1
ATOM 741 N N . TRP A 1 93 ? 15.818 -1.631 -17.312 1.00 73.38 93 TRP A N 1
ATOM 742 C CA . TRP A 1 93 ? 16.360 -0.271 -17.440 1.00 73.38 93 TRP A CA 1
ATOM 743 C C . TRP A 1 93 ? 17.170 -0.044 -18.721 1.00 73.38 93 TRP A C 1
ATOM 745 O O . TRP A 1 93 ? 17.438 1.106 -19.063 1.00 73.38 93 TRP A O 1
ATOM 755 N N . GLU A 1 94 ? 17.556 -1.099 -19.443 1.00 72.88 94 GLU A N 1
ATOM 756 C CA . GLU A 1 94 ? 18.315 -0.997 -20.703 1.00 72.88 94 GLU A CA 1
ATOM 757 C C . GLU A 1 94 ? 17.514 -1.434 -21.934 1.00 72.88 94 GLU A C 1
ATOM 759 O O . GLU A 1 94 ? 17.991 -1.259 -23.051 1.00 72.88 94 GLU A O 1
ATOM 764 N N . GLY A 1 95 ? 16.283 -1.929 -21.769 1.00 68.00 95 GLY A N 1
ATOM 765 C CA . GLY A 1 95 ? 15.434 -2.403 -22.870 1.00 68.00 95 GLY A CA 1
ATOM 766 C C . GLY A 1 95 ? 15.037 -1.323 -23.883 1.00 68.00 95 GLY A C 1
ATOM 767 O O . GLY A 1 95 ? 14.629 -1.642 -24.998 1.00 68.00 95 GLY A O 1
ATOM 768 N N . TRP A 1 96 ? 15.214 -0.041 -23.544 1.00 68.38 96 TRP A N 1
ATOM 769 C CA . TRP A 1 96 ? 15.045 1.072 -24.482 1.00 68.38 96 TRP A CA 1
ATOM 770 C C . TRP A 1 96 ? 16.153 1.120 -25.555 1.00 68.38 96 TRP A C 1
ATOM 772 O O . TRP A 1 96 ? 15.946 1.687 -26.630 1.00 68.38 96 TRP A O 1
ATOM 782 N N . LYS A 1 97 ? 17.312 0.486 -25.314 1.00 68.94 97 LYS A N 1
ATOM 783 C CA . LYS A 1 97 ? 18.383 0.319 -26.304 1.00 68.94 97 LYS A CA 1
ATOM 784 C C . LYS A 1 97 ? 17.994 -0.772 -27.307 1.00 68.94 97 LYS A C 1
ATOM 786 O O . LYS A 1 97 ? 18.334 -1.946 -27.151 1.00 68.94 97 LYS A O 1
ATOM 791 N N . LYS A 1 98 ? 17.241 -0.396 -28.345 1.00 56.34 98 LYS A N 1
ATOM 792 C CA . LYS A 1 98 ? 16.853 -1.313 -29.432 1.00 56.34 98 LYS A CA 1
ATOM 793 C C . LYS A 1 98 ? 18.098 -1.941 -30.080 1.00 56.34 98 LYS A C 1
ATOM 795 O O . LYS A 1 98 ? 18.902 -1.228 -30.668 1.00 56.34 98 LYS A O 1
ATOM 800 N N . GLY A 1 99 ? 18.206 -3.272 -30.024 1.00 58.78 99 GLY A N 1
ATOM 801 C CA . GLY A 1 99 ? 19.170 -4.062 -30.806 1.00 58.78 99 GLY A CA 1
ATOM 802 C C . GLY A 1 99 ? 20.386 -4.623 -30.057 1.00 58.78 99 GLY A C 1
ATOM 803 O O . GLY A 1 99 ? 21.089 -5.445 -30.631 1.00 58.78 99 GLY A O 1
ATOM 804 N N . GLU A 1 100 ? 20.623 -4.247 -28.794 1.00 59.62 100 GLU A N 1
ATOM 805 C CA . GLU A 1 100 ? 21.791 -4.728 -28.019 1.00 59.62 100 GLU A CA 1
ATOM 806 C C . GLU A 1 100 ? 21.483 -5.905 -27.074 1.00 59.62 100 GLU A C 1
ATOM 808 O O . GLU A 1 100 ? 22.397 -6.512 -26.518 1.00 59.62 100 GLU A O 1
ATOM 813 N N . PHE A 1 101 ? 20.206 -6.252 -26.889 1.00 59.19 101 PHE A N 1
ATOM 814 C CA . PHE A 1 101 ? 19.783 -7.281 -25.939 1.00 59.19 101 PHE A CA 1
ATOM 815 C C . PHE A 1 101 ? 19.435 -8.605 -26.626 1.00 59.19 101 PHE A C 1
ATOM 817 O O . PHE A 1 101 ? 18.728 -8.635 -27.631 1.00 59.19 101 PHE A O 1
ATOM 824 N N . GLY A 1 102 ? 19.935 -9.706 -26.053 1.00 66.62 102 GLY A N 1
ATOM 825 C CA . GLY A 1 102 ? 19.589 -11.075 -26.444 1.00 66.62 102 GLY A CA 1
ATOM 826 C C . GLY A 1 102 ? 18.124 -11.443 -26.136 1.00 66.62 102 GLY A C 1
ATOM 827 O O . GLY A 1 102 ? 17.315 -10.565 -25.830 1.00 66.62 102 GLY A O 1
ATOM 828 N N . PRO A 1 103 ? 17.748 -12.736 -26.195 1.00 72.69 103 PRO A N 1
ATOM 829 C CA . PRO A 1 103 ? 16.376 -13.157 -25.918 1.00 72.69 103 PRO A CA 1
ATOM 830 C C . PRO A 1 103 ? 15.954 -12.732 -24.505 1.00 72.69 103 PRO A C 1
ATOM 832 O O . PRO A 1 103 ? 16.622 -13.061 -23.525 1.00 72.69 103 PRO A O 1
ATOM 835 N N . TYR A 1 104 ? 14.839 -12.009 -24.409 1.00 75.06 104 TYR A N 1
ATOM 836 C CA . TYR A 1 104 ? 14.270 -11.532 -23.152 1.00 75.06 104 TYR A CA 1
ATOM 837 C C . TYR A 1 104 ? 12.882 -12.130 -22.936 1.00 75.06 104 TYR A C 1
ATOM 839 O O . TYR A 1 104 ? 12.128 -12.376 -23.880 1.00 75.06 104 TYR A O 1
ATOM 847 N N . LYS A 1 105 ? 12.534 -12.362 -21.671 1.00 79.25 105 LYS A N 1
ATOM 848 C CA . LYS A 1 105 ? 11.186 -12.756 -21.261 1.00 79.25 105 LYS A CA 1
ATOM 849 C C . LYS A 1 105 ? 10.749 -11.865 -20.111 1.00 79.25 105 LYS A C 1
ATOM 851 O O . LYS A 1 105 ? 11.382 -11.869 -19.059 1.00 79.25 105 LYS A O 1
ATOM 856 N N . CYS A 1 106 ? 9.673 -11.121 -20.323 1.00 82.19 106 CYS A N 1
ATOM 857 C CA . CYS A 1 106 ? 9.079 -10.245 -19.322 1.00 82.19 106 CYS A CA 1
ATOM 858 C C . CYS A 1 106 ? 7.657 -10.690 -19.000 1.00 82.19 106 CYS A C 1
ATOM 860 O O . CYS A 1 106 ? 6.952 -11.229 -19.856 1.00 82.19 106 CYS A O 1
ATOM 862 N N . LEU A 1 107 ? 7.262 -10.469 -17.754 1.00 80.44 107 LEU A N 1
ATOM 863 C CA . LEU A 1 107 ? 5.872 -10.464 -17.342 1.00 80.44 107 LEU A CA 1
ATOM 864 C C . LEU A 1 107 ? 5.201 -9.201 -17.882 1.00 80.44 107 LEU A C 1
ATOM 866 O O . LEU A 1 107 ? 5.851 -8.183 -18.120 1.00 80.44 107 LEU A O 1
ATOM 870 N N . ASP A 1 108 ? 3.890 -9.280 -18.074 1.00 80.44 108 ASP A N 1
ATOM 871 C CA . ASP A 1 108 ? 3.095 -8.111 -18.412 1.00 80.44 108 ASP A CA 1
ATOM 872 C C . ASP A 1 108 ? 3.038 -7.183 -17.186 1.00 80.44 108 ASP A C 1
ATOM 874 O O . ASP A 1 108 ? 2.402 -7.494 -16.174 1.00 80.44 108 ASP A O 1
ATOM 878 N N . ILE A 1 109 ? 3.767 -6.069 -17.273 1.00 76.50 109 ILE A N 1
ATOM 879 C CA . ILE A 1 109 ? 3.920 -5.081 -16.198 1.00 76.50 109 ILE A CA 1
ATOM 880 C C . ILE A 1 109 ? 2.562 -4.458 -15.860 1.00 76.50 109 ILE A C 1
ATOM 882 O O . ILE A 1 109 ? 2.255 -4.251 -14.685 1.00 76.50 109 ILE A O 1
ATOM 886 N N . ASN A 1 110 ? 1.709 -4.240 -16.865 1.00 75.62 110 ASN A N 1
ATOM 887 C CA . ASN A 1 110 ? 0.371 -3.704 -16.651 1.00 75.62 110 ASN A CA 1
ATOM 888 C C . ASN A 1 110 ? -0.478 -4.724 -15.899 1.00 75.62 110 ASN A C 1
ATOM 890 O O . ASN A 1 110 ? -1.084 -4.386 -14.883 1.00 75.62 110 ASN A O 1
ATOM 894 N N . ALA A 1 111 ? -0.470 -5.989 -16.328 1.00 80.56 111 ALA A N 1
ATOM 895 C CA . ALA A 1 111 ? -1.207 -7.048 -15.639 1.00 80.56 111 ALA A CA 1
ATOM 896 C C . ALA A 1 111 ? -0.743 -7.223 -14.182 1.00 80.56 111 ALA A C 1
ATOM 898 O O . ALA A 1 111 ? -1.574 -7.369 -13.281 1.00 80.56 111 ALA A O 1
ATOM 899 N N . LEU A 1 112 ? 0.569 -7.162 -13.931 1.00 83.69 112 LEU A N 1
ATOM 900 C CA . LEU A 1 112 ? 1.136 -7.220 -12.583 1.00 83.69 112 LEU A CA 1
ATOM 901 C C . LEU A 1 112 ? 0.703 -6.013 -11.735 1.00 83.69 112 LEU A C 1
ATOM 903 O O . LEU A 1 112 ? 0.264 -6.182 -10.592 1.00 83.69 112 LEU A O 1
ATOM 907 N N . GLY A 1 113 ? 0.769 -4.809 -12.304 1.00 81.25 113 GLY A N 1
ATOM 908 C CA . GLY A 1 113 ? 0.324 -3.570 -11.673 1.00 81.25 113 GLY A CA 1
ATOM 909 C C . GLY A 1 113 ? -1.160 -3.613 -11.306 1.00 81.25 113 GLY A C 1
ATOM 910 O O . GLY A 1 113 ? -1.511 -3.386 -10.146 1.00 81.25 113 GLY A O 1
ATOM 911 N N . PHE A 1 114 ? -2.025 -4.015 -12.239 1.00 82.12 114 PHE A N 1
ATOM 912 C CA . PHE A 1 114 ? -3.461 -4.189 -12.003 1.00 82.12 114 PHE A CA 1
ATOM 913 C C . PHE A 1 114 ? -3.755 -5.228 -10.923 1.00 82.12 114 PHE A C 1
ATOM 915 O O . PHE A 1 114 ? -4.555 -4.964 -10.022 1.00 82.12 114 PHE A O 1
ATOM 922 N N . ALA A 1 115 ? -3.098 -6.389 -10.972 1.00 87.50 115 ALA A N 1
ATOM 923 C CA . ALA A 1 115 ? -3.277 -7.432 -9.970 1.00 87.50 115 ALA A C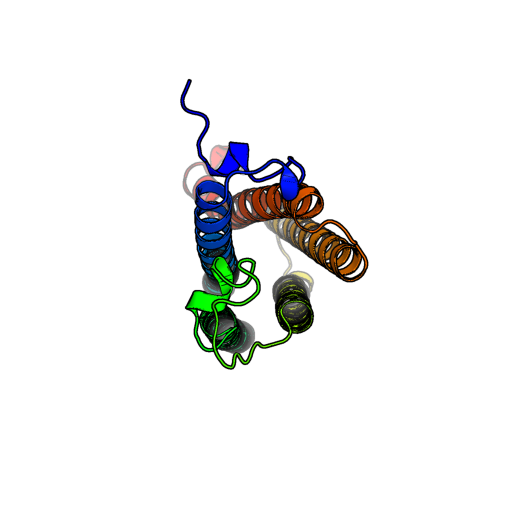A 1
ATOM 924 C C . ALA A 1 115 ? -2.868 -6.939 -8.574 1.00 87.50 115 ALA A C 1
ATOM 926 O O . ALA A 1 115 ? -3.633 -7.088 -7.619 1.00 87.50 115 ALA A O 1
ATOM 927 N N . SER A 1 116 ? -1.704 -6.295 -8.452 1.00 87.12 116 SER A N 1
ATOM 928 C CA . SER A 1 116 ? -1.228 -5.759 -7.171 1.00 87.12 116 SER A CA 1
ATOM 929 C C . SER A 1 116 ? -2.155 -4.669 -6.622 1.00 87.12 116 SER A C 1
ATOM 931 O O . SER A 1 116 ? -2.467 -4.657 -5.429 1.00 87.12 116 SER A O 1
ATOM 933 N N . ALA A 1 117 ? -2.669 -3.790 -7.489 1.00 82.69 117 ALA A N 1
ATOM 934 C CA . ALA A 1 117 ? -3.593 -2.730 -7.112 1.00 82.69 117 ALA A CA 1
ATOM 935 C C . ALA A 1 117 ? -4.948 -3.287 -6.657 1.00 82.69 117 ALA A C 1
ATOM 937 O O . ALA A 1 117 ? -5.439 -2.894 -5.598 1.00 82.69 117 ALA A O 1
ATOM 938 N N . ALA A 1 118 ? -5.514 -4.251 -7.388 1.00 86.38 118 ALA A N 1
ATOM 939 C CA . ALA A 1 118 ? -6.769 -4.905 -7.023 1.00 86.38 118 ALA A CA 1
ATOM 940 C C . ALA A 1 118 ? -6.667 -5.630 -5.671 1.00 86.38 118 ALA A C 1
ATOM 942 O O . ALA A 1 118 ? -7.539 -5.471 -4.813 1.00 86.38 118 ALA A O 1
ATOM 943 N N . PHE A 1 119 ? -5.578 -6.373 -5.437 1.00 90.06 119 PHE A N 1
ATOM 944 C CA . PHE A 1 119 ? -5.324 -7.013 -4.142 1.00 90.06 119 PHE A CA 1
ATOM 945 C C . PHE A 1 119 ? -5.154 -5.990 -3.020 1.00 90.06 119 PHE A C 1
ATOM 947 O O . PHE A 1 119 ? -5.682 -6.197 -1.925 1.00 90.06 119 PHE A O 1
ATOM 954 N N . SER A 1 120 ? -4.454 -4.884 -3.282 1.00 87.12 120 SER A N 1
ATOM 955 C CA . SER A 1 120 ? -4.287 -3.811 -2.305 1.00 87.12 120 SER A CA 1
ATOM 956 C C . SER A 1 120 ? -5.640 -3.232 -1.884 1.00 87.12 120 SER A C 1
ATOM 958 O O . SER A 1 120 ? -5.941 -3.216 -0.691 1.00 87.12 120 SER A O 1
ATOM 960 N N . ILE A 1 121 ? -6.490 -2.870 -2.850 1.00 85.88 121 ILE A N 1
ATOM 961 C CA . ILE A 1 121 ? -7.832 -2.326 -2.594 1.00 85.88 121 ILE A CA 1
ATOM 962 C C . ILE A 1 121 ? -8.685 -3.335 -1.818 1.00 85.88 121 ILE A C 1
ATOM 964 O O . ILE A 1 121 ? -9.323 -2.977 -0.828 1.00 85.88 121 ILE A O 1
ATOM 968 N N . ALA A 1 122 ? -8.670 -4.612 -2.212 1.00 90.25 122 ALA A N 1
ATOM 969 C CA . ALA A 1 122 ? -9.418 -5.655 -1.513 1.00 90.25 122 ALA A CA 1
ATOM 970 C C . ALA A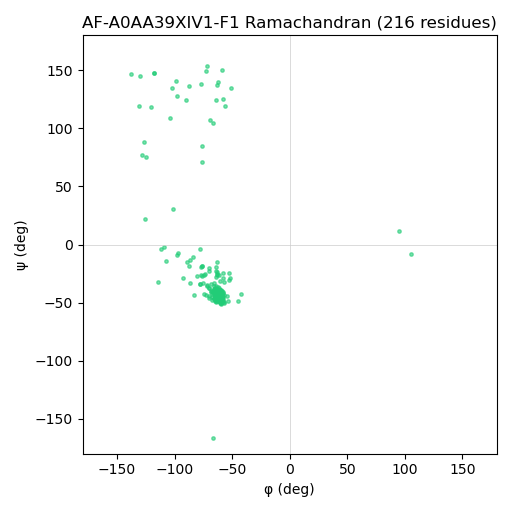 1 122 ? -9.001 -5.772 -0.037 1.00 90.25 122 ALA A C 1
ATOM 972 O O . ALA A 1 122 ? -9.853 -5.875 0.847 1.00 90.25 122 ALA A O 1
ATOM 973 N N . GLN A 1 123 ? -7.699 -5.711 0.252 1.00 90.44 123 GLN A N 1
ATOM 974 C CA . GLN A 1 123 ? -7.195 -5.710 1.627 1.00 90.44 123 GLN A CA 1
ATOM 975 C C . GLN A 1 123 ? -7.653 -4.477 2.404 1.00 90.44 123 GLN A C 1
ATOM 977 O O . GLN A 1 123 ? -8.029 -4.610 3.567 1.00 90.44 123 GLN A O 1
ATOM 982 N N . ASP A 1 124 ? -7.649 -3.302 1.777 1.00 87.56 124 ASP A N 1
ATOM 983 C CA . ASP A 1 124 ? -8.045 -2.055 2.432 1.00 87.56 124 ASP A CA 1
ATOM 984 C C . ASP A 1 124 ? -9.526 -2.092 2.822 1.00 87.56 124 ASP A C 1
ATOM 986 O O . ASP A 1 124 ? -9.870 -1.749 3.954 1.00 87.56 124 ASP A O 1
ATOM 990 N N . ILE A 1 125 ? -10.393 -2.630 1.954 1.00 87.06 125 ILE A N 1
ATOM 991 C CA . ILE A 1 125 ? -11.812 -2.871 2.264 1.00 87.06 125 ILE A CA 1
ATOM 992 C C . ILE A 1 125 ? -11.952 -3.822 3.454 1.00 87.06 125 ILE A C 1
ATOM 994 O O . ILE A 1 125 ? -12.698 -3.536 4.392 1.00 87.06 125 ILE A O 1
ATOM 998 N N . VAL A 1 126 ? -11.237 -4.950 3.447 1.00 90.69 126 VAL A N 1
ATOM 999 C CA . VAL A 1 126 ? -11.314 -5.944 4.530 1.00 90.69 126 VAL A CA 1
ATOM 1000 C C . VAL A 1 126 ? -10.870 -5.340 5.862 1.00 90.69 126 VAL A C 1
ATOM 1002 O O . VAL A 1 126 ? -11.562 -5.506 6.869 1.00 90.69 126 VAL A O 1
ATOM 1005 N N . ILE A 1 127 ? -9.752 -4.611 5.874 1.00 87.94 127 ILE A N 1
ATOM 1006 C CA . ILE A 1 127 ? -9.231 -3.935 7.070 1.00 87.94 127 ILE A CA 1
ATOM 1007 C C . ILE A 1 127 ? -10.236 -2.887 7.563 1.00 87.94 127 ILE A C 1
ATOM 1009 O O . ILE A 1 127 ? -10.509 -2.825 8.761 1.00 87.94 127 ILE A O 1
ATOM 1013 N N . LEU A 1 128 ? -10.836 -2.115 6.656 1.00 84.75 128 LEU A N 1
ATOM 1014 C CA . LEU A 1 128 ? -11.814 -1.076 6.978 1.00 84.75 128 LEU A CA 1
ATOM 1015 C C . LEU A 1 128 ? -13.113 -1.645 7.572 1.00 84.75 128 LEU A C 1
ATOM 1017 O O . LEU A 1 128 ? -13.648 -1.099 8.539 1.00 84.75 128 LEU A O 1
ATOM 1021 N N . VAL A 1 129 ? -13.624 -2.745 7.012 1.00 85.50 129 VAL A N 1
ATOM 1022 C CA . VAL A 1 129 ? -14.894 -3.364 7.427 1.00 85.50 129 VAL A CA 1
ATOM 1023 C C . VAL A 1 129 ? -14.740 -4.180 8.709 1.00 85.50 129 VAL A C 1
ATOM 1025 O O . VAL A 1 129 ? -15.654 -4.193 9.532 1.00 85.50 129 VAL A O 1
ATOM 1028 N N . MET A 1 130 ? -13.587 -4.819 8.926 1.00 84.94 130 MET A N 1
ATOM 1029 C CA . MET A 1 130 ? -13.312 -5.703 10.067 1.00 84.94 130 MET A CA 1
ATOM 1030 C C . MET A 1 130 ? -13.770 -5.161 11.444 1.00 84.94 130 MET A C 1
ATOM 1032 O O . MET A 1 130 ? -14.427 -5.908 12.176 1.00 84.94 130 MET A O 1
ATOM 1036 N N . PRO A 1 131 ? -13.476 -3.909 11.851 1.00 79.56 131 PRO A N 1
ATOM 1037 C CA . PRO A 1 131 ? -13.889 -3.401 13.160 1.00 79.56 131 PRO A CA 1
ATOM 1038 C C . PRO A 1 131 ? -15.373 -2.997 13.243 1.00 79.56 131 PRO A C 1
ATOM 1040 O O . PRO A 1 131 ? -15.904 -2.918 14.352 1.00 79.56 131 PRO A O 1
ATOM 1043 N N . LEU A 1 132 ? -16.071 -2.752 12.125 1.00 80.62 132 LEU A N 1
ATOM 1044 C CA . LEU A 1 132 ? -17.432 -2.189 12.132 1.00 80.62 132 LEU A CA 1
ATOM 1045 C C . LEU A 1 132 ? -18.462 -3.027 12.910 1.00 80.62 132 LEU A C 1
ATOM 1047 O O . LEU A 1 132 ? -19.166 -2.452 13.745 1.00 80.62 132 LEU A O 1
ATOM 1051 N N . PRO A 1 133 ? -18.567 -4.359 12.720 1.00 79.12 133 PRO A N 1
ATOM 1052 C CA . PRO A 1 133 ? -19.573 -5.154 13.424 1.00 79.12 133 PRO A CA 1
ATOM 1053 C C . PRO A 1 133 ? -19.324 -5.201 14.933 1.00 79.12 133 PRO A C 1
ATOM 1055 O O . PRO A 1 133 ? -20.265 -5.246 15.726 1.00 79.12 133 PRO A O 1
ATOM 1058 N N . LEU A 1 134 ? -18.051 -5.178 15.341 1.00 75.50 134 LEU A N 1
ATOM 1059 C CA . LEU A 1 134 ? -17.666 -5.187 16.748 1.00 75.50 134 LEU A CA 1
ATOM 1060 C C . LEU A 1 134 ? -18.020 -3.854 17.417 1.00 75.50 134 LEU A C 1
ATOM 1062 O O . LEU A 1 134 ? -18.487 -3.830 18.554 1.00 75.50 134 LEU A O 1
ATOM 1066 N N . LEU A 1 135 ? -17.850 -2.756 16.684 1.00 72.81 135 LEU A N 1
ATOM 1067 C CA . LEU A 1 135 ? -18.193 -1.413 17.135 1.00 72.81 135 LEU A CA 1
ATOM 1068 C C . LEU A 1 135 ? -19.700 -1.175 17.197 1.00 72.81 135 LEU A C 1
ATOM 1070 O O . LEU A 1 135 ? -20.158 -0.511 18.119 1.00 72.81 135 LEU A O 1
ATOM 1074 N N . ALA A 1 136 ? -20.473 -1.753 16.277 1.00 73.81 136 ALA A N 1
ATOM 1075 C CA . ALA A 1 136 ? -21.933 -1.674 16.302 1.00 73.81 136 ALA A CA 1
ATOM 1076 C C . ALA A 1 136 ? -22.546 -2.364 17.535 1.00 73.81 136 ALA A C 1
ATOM 1078 O O . ALA A 1 136 ? -23.614 -1.971 17.993 1.00 73.81 136 ALA A O 1
ATOM 1079 N N . ARG A 1 137 ? -21.868 -3.380 18.087 1.00 70.50 137 ARG A N 1
ATOM 1080 C CA . ARG A 1 137 ? -22.321 -4.118 19.278 1.00 70.50 137 ARG A CA 1
ATOM 1081 C C . ARG A 1 137 ? -21.847 -3.517 20.602 1.00 70.50 137 ARG A C 1
ATOM 1083 O O . ARG A 1 137 ? -22.366 -3.897 21.648 1.00 70.50 137 ARG A O 1
ATOM 1090 N N . LEU A 1 138 ? -20.858 -2.623 20.584 1.00 67.44 138 LEU A N 1
ATOM 1091 C CA . LEU A 1 138 ? -20.270 -2.064 21.798 1.00 67.44 138 LEU A CA 1
ATOM 1092 C C . LEU A 1 138 ? -20.896 -0.699 22.103 1.00 67.44 138 LEU A C 1
ATOM 1094 O O . LEU A 1 138 ? -20.904 0.189 21.257 1.00 67.44 138 LEU A O 1
ATOM 1098 N N . ASN A 1 139 ? -21.397 -0.512 23.325 1.00 63.81 139 ASN A N 1
ATOM 1099 C CA . ASN A 1 139 ? -21.992 0.751 23.770 1.00 63.81 139 ASN A CA 1
ATOM 1100 C C . ASN A 1 139 ? -20.875 1.776 24.069 1.00 63.81 139 ASN A C 1
ATOM 1102 O O . ASN A 1 139 ? -20.515 2.031 25.217 1.00 63.81 139 ASN A O 1
ATOM 1106 N N . VAL A 1 140 ? -20.219 2.268 23.012 1.00 64.56 140 VAL A N 1
ATOM 1107 C CA . VAL A 1 140 ? -19.039 3.140 23.103 1.00 64.56 140 VAL A CA 1
ATOM 1108 C C . VAL A 1 140 ? -19.423 4.573 23.465 1.00 64.56 140 VAL A C 1
ATOM 1110 O O . VAL A 1 140 ? -20.351 5.152 22.898 1.00 64.56 140 VAL A O 1
ATOM 1113 N N . SER A 1 141 ? -18.644 5.187 24.359 1.00 66.12 141 SER A N 1
ATOM 1114 C CA . SER A 1 141 ? -18.764 6.611 24.679 1.00 66.12 141 SER A CA 1
ATOM 1115 C C . SER A 1 141 ? -18.557 7.476 23.425 1.00 66.12 141 SER A C 1
ATOM 1117 O O . SER A 1 141 ? -17.817 7.111 22.503 1.00 66.12 141 SER A O 1
ATOM 1119 N N . ARG A 1 142 ? -19.193 8.658 23.378 1.00 61.88 142 ARG A N 1
ATOM 1120 C CA . ARG A 1 142 ? -19.142 9.577 22.217 1.00 61.88 142 ARG A CA 1
ATOM 1121 C C . ARG A 1 142 ? -17.709 9.890 21.748 1.00 61.88 142 ARG A C 1
ATOM 1123 O O . ARG A 1 142 ? -17.489 10.098 20.559 1.00 61.88 142 ARG A O 1
ATOM 1130 N N . ARG A 1 143 ? -16.726 9.853 22.655 1.00 59.91 143 ARG A N 1
ATOM 1131 C CA . ARG A 1 143 ? -15.303 10.104 22.363 1.00 59.91 143 ARG A CA 1
ATOM 1132 C C . ARG A 1 143 ? -14.621 8.946 21.636 1.00 59.91 143 ARG A C 1
ATOM 1134 O O . ARG A 1 143 ? -13.916 9.173 20.656 1.00 59.91 143 ARG A O 1
ATOM 1141 N N . SER A 1 144 ? -14.878 7.704 22.044 1.00 63.38 144 SER A N 1
ATOM 1142 C CA . SER A 1 144 ? -14.398 6.528 21.307 1.00 63.38 144 SER A CA 1
ATOM 1143 C C . SER A 1 144 ? -15.028 6.454 19.915 1.00 63.38 144 SER A C 1
ATOM 1145 O O . SER A 1 144 ? -14.337 6.127 18.950 1.00 63.38 144 SER A O 1
ATOM 1147 N N . LYS A 1 145 ? -16.303 6.854 19.792 1.00 68.94 145 LYS A N 1
ATOM 1148 C CA . LYS A 1 145 ? -17.022 6.954 18.513 1.00 68.94 145 LYS A CA 1
ATOM 1149 C C . LYS A 1 145 ? -16.373 7.952 17.545 1.00 68.94 145 LYS A C 1
ATOM 1151 O O . LYS A 1 145 ? -16.250 7.646 16.363 1.00 68.94 145 LYS A O 1
ATOM 1156 N N . LEU A 1 146 ? -15.890 9.095 18.040 1.00 66.50 146 LEU A N 1
ATOM 1157 C CA . LEU A 1 146 ? -15.173 10.079 17.219 1.00 66.50 146 LEU A CA 1
ATOM 1158 C C . LEU A 1 146 ? -13.847 9.524 16.678 1.00 66.50 146 LEU A C 1
ATOM 1160 O O . LEU A 1 146 ? -13.572 9.645 15.489 1.00 66.50 146 LEU A O 1
ATOM 1164 N N . GLY A 1 147 ? -13.050 8.856 17.520 1.00 64.50 147 GLY A N 1
ATOM 1165 C CA . GLY A 1 147 ? -11.791 8.247 17.077 1.00 64.50 147 GLY A CA 1
ATOM 1166 C C . GLY A 1 147 ? -11.999 7.187 15.991 1.00 64.50 147 GLY A C 1
ATOM 1167 O O . GLY A 1 147 ? -11.218 7.106 15.045 1.00 64.50 147 GLY A O 1
ATOM 1168 N N . ILE A 1 148 ? -13.062 6.393 16.110 1.00 68.88 148 ILE A N 1
ATOM 1169 C CA . ILE A 1 148 ? -13.471 5.411 15.100 1.00 68.88 148 ILE A CA 1
ATOM 1170 C C . ILE A 1 148 ? -13.860 6.095 13.791 1.00 68.88 148 ILE A C 1
ATOM 1172 O O . ILE A 1 148 ? -13.381 5.672 12.745 1.00 68.88 148 ILE A O 1
ATOM 1176 N N . MET A 1 149 ? -14.694 7.142 13.841 1.00 69.50 149 MET A N 1
ATOM 1177 C CA . MET A 1 149 ? -15.092 7.873 12.634 1.00 69.50 149 MET A CA 1
ATOM 1178 C C . MET A 1 149 ? -13.875 8.423 11.901 1.00 69.50 149 MET A C 1
ATOM 1180 O O . MET A 1 149 ? -13.764 8.212 10.704 1.00 69.50 149 MET A O 1
ATOM 1184 N N . VAL A 1 150 ? -12.920 9.025 12.617 1.00 67.88 150 VAL A N 1
ATOM 1185 C CA . VAL A 1 150 ? -11.673 9.509 12.006 1.00 67.88 150 VAL A CA 1
ATOM 1186 C C . VAL A 1 150 ? -10.914 8.368 11.324 1.00 67.88 150 VAL A C 1
ATOM 1188 O O . VAL A 1 150 ? -10.508 8.520 10.181 1.00 67.88 150 VAL A O 1
ATOM 1191 N N . MET A 1 151 ? -10.766 7.200 11.960 1.00 70.44 151 MET A N 1
ATOM 1192 C CA . MET A 1 151 ? -10.110 6.053 11.308 1.00 70.44 151 MET A CA 1
ATOM 1193 C C . MET A 1 151 ? -10.840 5.596 10.043 1.00 70.44 151 MET A C 1
ATOM 1195 O O . MET A 1 151 ? -10.193 5.244 9.062 1.00 70.44 151 MET A O 1
ATOM 1199 N N . PHE A 1 152 ? -12.171 5.601 10.070 1.00 73.56 152 PHE A N 1
ATOM 1200 C CA . PHE A 1 152 ? -12.988 5.160 8.948 1.00 73.56 152 PHE A CA 1
ATOM 1201 C C . PHE A 1 152 ? -12.904 6.133 7.766 1.00 73.56 152 PHE A C 1
ATOM 1203 O O . PHE A 1 152 ? -12.660 5.712 6.639 1.00 73.56 152 PHE A O 1
ATOM 1210 N N . SER A 1 153 ? -13.014 7.437 8.032 1.00 74.50 153 SER A N 1
ATOM 1211 C CA . SER A 1 153 ? -12.874 8.491 7.022 1.00 74.50 153 SER A CA 1
ATOM 1212 C C . SER A 1 153 ? -11.518 8.436 6.326 1.00 74.50 153 SER A C 1
ATOM 1214 O O . SER A 1 153 ? -11.433 8.588 5.111 1.00 74.50 153 SER A O 1
ATOM 1216 N N . LEU A 1 154 ? -10.452 8.186 7.088 1.00 68.62 154 LEU A N 1
ATOM 1217 C CA . LEU A 1 154 ? -9.109 8.093 6.532 1.00 68.62 154 LEU A CA 1
ATOM 1218 C C . LEU A 1 154 ? -8.903 6.812 5.709 1.00 68.62 154 LEU A C 1
ATOM 1220 O O . LEU A 1 154 ? -8.235 6.859 4.683 1.00 68.62 154 LEU A O 1
ATOM 1224 N N . GLY A 1 155 ? -9.499 5.686 6.113 1.00 70.00 155 GLY A N 1
ATOM 1225 C CA . GLY A 1 155 ? -9.468 4.457 5.315 1.00 70.00 155 GLY A CA 1
ATOM 1226 C C . GLY A 1 155 ? -10.215 4.598 3.985 1.00 70.00 155 GLY A C 1
ATOM 1227 O O . GLY A 1 155 ? -9.729 4.128 2.962 1.00 70.00 155 GLY A O 1
ATOM 1228 N N . ILE A 1 156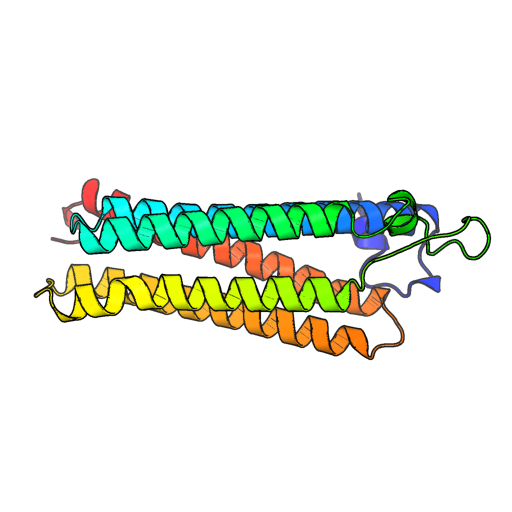 ? -11.341 5.322 3.971 1.00 77.00 156 ILE A N 1
ATOM 1229 C CA . ILE A 1 156 ? -12.035 5.693 2.727 1.00 77.00 156 ILE A CA 1
ATOM 1230 C C . ILE A 1 156 ? -11.147 6.587 1.857 1.00 77.00 156 ILE A C 1
ATOM 1232 O O . ILE A 1 156 ? -11.080 6.383 0.650 1.00 77.00 156 ILE A O 1
ATOM 1236 N N . PHE A 1 157 ? -10.447 7.557 2.452 1.00 74.62 157 PHE A N 1
ATOM 1237 C CA . PHE A 1 157 ? -9.548 8.433 1.703 1.00 74.62 157 PHE A CA 1
ATOM 1238 C C . PHE A 1 157 ? -8.428 7.646 1.005 1.00 74.62 157 PHE A C 1
ATOM 1240 O O . PHE A 1 157 ? -8.213 7.832 -0.189 1.00 74.62 157 PHE A O 1
ATOM 1247 N N . VAL A 1 158 ? -7.768 6.728 1.720 1.00 69.88 158 VAL A N 1
ATOM 1248 C CA . VAL A 1 158 ? -6.725 5.858 1.144 1.00 69.88 158 VAL A CA 1
ATOM 1249 C C . VAL A 1 158 ? -7.293 4.974 0.028 1.00 69.88 158 VAL A C 1
ATOM 1251 O O . VAL A 1 158 ? -6.676 4.817 -1.022 1.00 69.88 158 VAL A O 1
ATOM 1254 N N . LEU A 1 159 ? -8.510 4.453 0.205 1.00 76.25 159 LEU A N 1
ATOM 1255 C CA . LEU A 1 159 ? -9.180 3.673 -0.833 1.00 76.25 159 LEU A CA 1
ATOM 1256 C C . LEU A 1 159 ? -9.413 4.500 -2.109 1.00 76.25 159 LEU A C 1
ATOM 1258 O O . LEU A 1 159 ? -9.169 4.017 -3.212 1.00 76.25 159 LEU A O 1
ATOM 1262 N N . ILE A 1 160 ? -9.845 5.757 -1.966 1.00 75.50 160 ILE A N 1
ATOM 1263 C CA . ILE A 1 160 ? -10.039 6.676 -3.095 1.00 75.50 160 ILE A CA 1
ATOM 1264 C C . ILE A 1 160 ? -8.709 6.933 -3.809 1.00 75.50 160 ILE A C 1
ATOM 1266 O O . ILE A 1 160 ? -8.666 6.855 -5.036 1.00 75.50 160 ILE A O 1
ATOM 1270 N N . THR A 1 161 ? -7.620 7.188 -3.076 1.00 68.88 161 THR A N 1
ATOM 1271 C CA . THR A 1 161 ? -6.304 7.415 -3.697 1.00 68.88 161 THR A CA 1
ATOM 1272 C C . THR A 1 161 ? -5.810 6.186 -4.458 1.00 68.88 161 THR A C 1
ATOM 1274 O O . THR A 1 161 ? -5.320 6.324 -5.578 1.00 68.88 161 THR A O 1
ATOM 1277 N N . SER A 1 162 ? -6.035 4.981 -3.927 1.00 69.94 162 SER A N 1
ATOM 1278 C CA . SER A 1 162 ? -5.678 3.742 -4.625 1.00 69.94 162 SER A CA 1
ATOM 1279 C C . SER A 1 162 ? -6.531 3.486 -5.871 1.00 69.94 162 SER A C 1
ATOM 1281 O O . SER A 1 162 ? -6.011 2.979 -6.866 1.00 69.94 162 SER A O 1
ATOM 1283 N N . CYS A 1 163 ? -7.811 3.873 -5.867 1.00 72.56 163 CYS A N 1
ATOM 1284 C CA . CYS A 1 163 ? -8.661 3.828 -7.062 1.00 72.56 163 CYS A CA 1
ATOM 1285 C C . CYS A 1 163 ? -8.194 4.812 -8.144 1.00 72.56 163 CYS A C 1
ATOM 1287 O O . CYS A 1 163 ? -8.161 4.449 -9.318 1.00 72.56 163 CYS A O 1
ATOM 1289 N N . VAL A 1 164 ? -7.795 6.032 -7.762 1.00 70.50 164 VAL A N 1
ATOM 1290 C CA . VAL A 1 164 ? -7.242 7.027 -8.702 1.00 70.50 164 VAL A CA 1
ATOM 1291 C C . VAL A 1 164 ? -5.972 6.493 -9.360 1.00 70.50 164 VAL A C 1
ATOM 1293 O O . VAL A 1 164 ? -5.840 6.591 -10.576 1.00 70.50 164 VAL A O 1
ATOM 1296 N N . ARG A 1 165 ? -5.084 5.840 -8.601 1.00 69.62 165 ARG A N 1
ATOM 1297 C CA . ARG A 1 165 ? -3.887 5.187 -9.158 1.00 69.62 165 ARG A CA 1
ATOM 1298 C C . ARG A 1 165 ? -4.226 4.080 -10.159 1.00 69.62 165 ARG A C 1
ATOM 1300 O O . ARG A 1 165 ? -3.559 3.933 -11.176 1.00 69.62 165 ARG A O 1
ATOM 1307 N N . LEU A 1 166 ? -5.247 3.274 -9.878 1.00 67.25 166 LEU A N 1
ATOM 1308 C CA . LEU A 1 166 ? -5.667 2.211 -10.796 1.00 67.25 166 LEU A CA 1
ATOM 1309 C C . LEU A 1 166 ? -6.213 2.803 -12.107 1.00 67.25 166 LEU A C 1
ATOM 1311 O O . LEU A 1 166 ? -5.955 2.265 -13.181 1.00 67.25 166 LEU A O 1
ATOM 1315 N N . TRP A 1 167 ? -6.909 3.940 -12.027 1.00 67.19 167 TRP A N 1
ATOM 1316 C CA . TRP A 1 167 ? -7.390 4.672 -13.197 1.00 67.19 167 TRP A CA 1
ATOM 1317 C C . TRP A 1 167 ? -6.252 5.284 -14.025 1.00 67.19 167 TRP A C 1
ATOM 1319 O O . TRP A 1 167 ? -6.264 5.154 -15.248 1.00 67.19 167 TRP A O 1
ATOM 1329 N N . THR A 1 168 ? -5.235 5.875 -13.388 1.00 62.78 168 THR A N 1
ATOM 1330 C CA . THR A 1 168 ? -4.056 6.372 -14.117 1.00 62.78 168 THR A CA 1
ATOM 1331 C C . THR A 1 168 ? -3.297 5.227 -14.783 1.00 62.78 168 THR A C 1
ATOM 1333 O O . THR A 1 168 ? -2.960 5.336 -15.957 1.00 62.78 168 THR A O 1
ATOM 1336 N N . LEU A 1 169 ? -3.142 4.085 -14.096 1.00 63.22 169 LEU A N 1
ATOM 1337 C CA . LEU A 1 169 ? -2.527 2.883 -14.668 1.00 63.22 169 LEU A CA 1
ATOM 1338 C C . LEU A 1 169 ? -3.279 2.355 -15.894 1.00 63.22 169 LEU A C 1
ATOM 1340 O O . LEU A 1 169 ? -2.654 1.952 -16.872 1.00 63.22 169 LEU A O 1
ATOM 1344 N N . HIS A 1 170 ? -4.613 2.397 -15.872 1.00 61.88 170 HIS A N 1
ATOM 1345 C CA . HIS A 1 170 ? -5.417 2.050 -17.040 1.00 61.88 170 HIS A CA 1
ATOM 1346 C C . HIS A 1 170 ? -5.190 3.008 -18.206 1.00 61.88 170 HIS A C 1
ATOM 1348 O O . HIS A 1 170 ? -5.020 2.546 -19.332 1.00 61.88 170 HIS A O 1
ATOM 1354 N N . SER A 1 171 ? -5.127 4.310 -17.930 1.00 55.62 171 SER A N 1
ATOM 1355 C CA . SER A 1 171 ? -4.870 5.323 -18.954 1.00 55.62 171 SER A CA 1
ATOM 1356 C C . SER A 1 171 ? -3.486 5.177 -19.605 1.00 55.62 171 SER A C 1
ATOM 1358 O O . SER A 1 171 ? -3.332 5.569 -20.758 1.00 55.62 171 SER A O 1
ATOM 1360 N N . PHE A 1 172 ? -2.499 4.588 -18.914 1.00 55.88 172 PHE A N 1
ATOM 1361 C CA . PHE A 1 172 ? -1.160 4.319 -19.466 1.00 55.88 172 PHE A CA 1
ATOM 1362 C C . PHE A 1 172 ? -1.121 3.158 -20.462 1.00 55.88 172 PHE A C 1
ATOM 1364 O O . PHE A 1 172 ? -0.236 3.117 -21.312 1.00 55.88 172 PHE A O 1
ATOM 1371 N N . GLY A 1 173 ? -2.058 2.206 -20.377 1.00 52.81 173 GLY A N 1
ATOM 1372 C CA . GLY A 1 173 ? -2.103 1.060 -21.292 1.00 52.81 173 GLY A CA 1
ATOM 1373 C C . GLY A 1 173 ? -2.353 1.450 -22.754 1.00 52.81 173 GLY A C 1
ATOM 1374 O O . GLY A 1 173 ? -1.962 0.705 -23.649 1.00 52.81 173 GLY A O 1
ATOM 1375 N N . ASP A 1 174 ? -2.947 2.626 -22.978 1.00 50.88 174 ASP A N 1
ATOM 1376 C CA . ASP A 1 174 ? -3.396 3.099 -24.290 1.00 50.88 174 ASP A CA 1
ATOM 1377 C C . ASP A 1 174 ? -2.556 4.266 -24.861 1.00 50.88 174 ASP A C 1
ATOM 1379 O O . ASP A 1 174 ? -2.820 4.711 -25.981 1.00 50.88 174 ASP A O 1
ATOM 1383 N N . SER A 1 175 ? -1.546 4.787 -24.143 1.00 45.78 175 SER A N 1
ATOM 1384 C CA . SER A 1 175 ? -0.833 6.012 -24.547 1.00 45.78 175 SER A CA 1
ATOM 1385 C C . SER A 1 175 ? 0.507 5.776 -25.267 1.00 45.78 175 SER A C 1
ATOM 1387 O O . SER A 1 175 ? 1.298 4.888 -24.957 1.00 45.78 175 SER A O 1
ATOM 1389 N N . VAL A 1 176 ? 0.770 6.607 -26.285 1.00 49.94 176 VAL A N 1
ATOM 1390 C CA . VAL A 1 176 ? 1.901 6.481 -27.233 1.00 49.94 176 VAL A CA 1
ATOM 1391 C C . VAL A 1 176 ? 3.211 7.093 -26.686 1.00 49.94 176 VAL A C 1
ATOM 1393 O O . VAL A 1 176 ? 4.280 6.845 -27.242 1.00 49.94 176 VAL A O 1
ATOM 1396 N N . ASN A 1 177 ? 3.160 7.844 -25.574 1.00 47.72 177 ASN A N 1
ATOM 1397 C CA . ASN A 1 177 ? 4.301 8.556 -24.973 1.00 47.72 177 ASN A CA 1
ATOM 1398 C C . ASN A 1 177 ? 4.487 8.205 -23.478 1.00 47.72 177 ASN A C 1
ATOM 1400 O O . ASN A 1 177 ? 4.009 8.937 -22.612 1.00 47.72 177 ASN A O 1
ATOM 1404 N N . PRO A 1 178 ? 5.243 7.143 -23.143 1.00 54.47 178 PRO A N 1
ATOM 1405 C CA . PRO A 1 178 ? 5.363 6.651 -21.767 1.00 54.47 178 PRO A CA 1
ATOM 1406 C C . PRO A 1 178 ? 5.939 7.686 -20.786 1.00 54.47 178 PRO A C 1
ATOM 1408 O O . PRO A 1 178 ? 5.511 7.790 -19.644 1.00 54.47 178 PRO A O 1
ATOM 1411 N N . THR A 1 179 ? 6.927 8.472 -21.216 1.00 52.53 179 THR A N 1
ATOM 1412 C CA . THR A 1 179 ? 7.765 9.307 -20.328 1.00 52.53 179 THR A CA 1
ATOM 1413 C C . THR A 1 179 ? 7.082 10.584 -19.852 1.00 52.53 179 THR A C 1
ATOM 1415 O O . THR A 1 179 ? 7.403 11.072 -18.770 1.00 52.53 179 THR A O 1
ATOM 1418 N N . TRP A 1 180 ? 6.123 11.096 -20.626 1.00 49.75 180 TRP A N 1
ATOM 1419 C CA . TRP A 1 180 ? 5.292 12.228 -20.221 1.00 49.75 180 TRP A CA 1
ATOM 1420 C C . TRP A 1 180 ? 4.283 11.801 -19.149 1.00 49.75 180 TRP A C 1
ATOM 1422 O O . TRP A 1 180 ? 4.155 12.443 -18.106 1.00 49.75 180 TRP A O 1
ATOM 1432 N N . ASP A 1 181 ? 3.669 10.640 -19.351 1.00 55.16 181 ASP A N 1
ATOM 1433 C CA . ASP A 1 181 ? 2.625 10.096 -18.486 1.00 55.16 181 ASP A CA 1
ATOM 1434 C C . ASP A 1 181 ? 3.168 9.492 -17.173 1.00 55.16 181 ASP A C 1
ATOM 1436 O O . ASP A 1 181 ? 2.503 9.544 -16.134 1.00 55.16 181 ASP A O 1
ATOM 1440 N N . TYR A 1 182 ? 4.421 9.011 -17.162 1.00 59.91 182 TYR A N 1
ATOM 1441 C CA . TYR A 1 182 ? 5.111 8.574 -15.935 1.00 59.91 182 TYR A CA 1
ATOM 1442 C C . TYR A 1 182 ? 5.206 9.679 -14.873 1.00 59.91 182 TYR A C 1
ATOM 1444 O O . TYR A 1 182 ? 5.246 9.385 -13.677 1.00 59.91 182 TYR A O 1
ATOM 1452 N N . THR A 1 183 ? 5.247 10.944 -15.291 1.00 60.84 183 THR A N 1
ATOM 1453 C CA . THR A 1 183 ? 5.377 12.101 -14.393 1.00 60.84 183 THR A CA 1
ATOM 1454 C C . THR A 1 183 ? 4.159 12.241 -13.487 1.00 60.84 183 THR A C 1
ATOM 1456 O O . THR A 1 18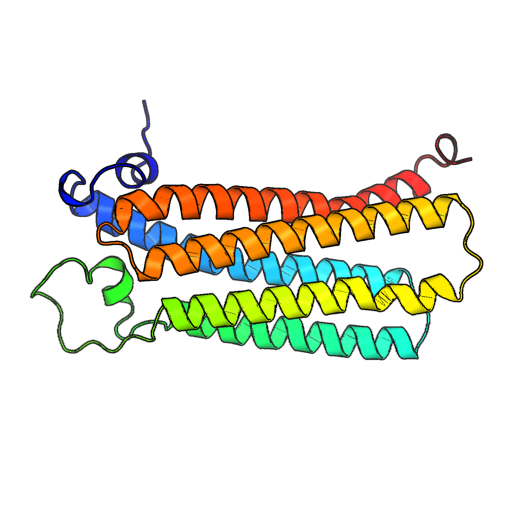3 ? 4.300 12.336 -12.266 1.00 60.84 183 THR A O 1
ATOM 1459 N N . ASP A 1 184 ? 2.963 12.173 -14.070 1.00 63.03 184 ASP A N 1
ATOM 1460 C CA . ASP A 1 184 ? 1.710 12.261 -13.322 1.00 63.03 184 ASP A CA 1
ATOM 1461 C C . ASP A 1 184 ? 1.526 11.029 -12.434 1.00 63.03 184 ASP A C 1
ATOM 1463 O O . ASP A 1 184 ? 1.160 11.159 -11.262 1.00 63.03 184 ASP A O 1
ATOM 1467 N N . ALA A 1 185 ? 1.875 9.840 -12.940 1.00 62.28 185 ALA A N 1
ATOM 1468 C CA . ALA A 1 185 ? 1.889 8.609 -12.152 1.00 62.28 185 ALA A CA 1
ATOM 1469 C C . ALA A 1 185 ? 2.737 8.764 -10.883 1.00 62.28 185 ALA A C 1
ATOM 1471 O O . ALA A 1 185 ? 2.289 8.442 -9.781 1.00 62.28 185 ALA A O 1
ATOM 1472 N N . LEU A 1 186 ? 3.956 9.290 -11.023 1.00 65.06 186 LEU A N 1
ATOM 1473 C CA . LEU A 1 186 ? 4.903 9.472 -9.926 1.00 65.06 186 LEU A CA 1
ATOM 1474 C C . LEU A 1 186 ? 4.416 10.475 -8.884 1.00 65.06 186 LEU A C 1
ATOM 1476 O O . LEU A 1 186 ? 4.545 10.213 -7.686 1.00 65.06 186 LEU A O 1
ATOM 1480 N N . ILE A 1 187 ? 3.837 11.596 -9.316 1.00 68.69 187 ILE A N 1
ATOM 1481 C CA . ILE A 1 187 ? 3.287 12.610 -8.408 1.00 68.69 187 ILE A CA 1
ATOM 1482 C C . ILE A 1 187 ? 2.134 12.016 -7.594 1.00 68.69 187 ILE A C 1
ATOM 1484 O O . ILE A 1 187 ? 2.129 12.128 -6.364 1.00 68.69 187 ILE A O 1
ATOM 1488 N N . TRP A 1 188 ? 1.196 11.332 -8.253 1.00 67.62 188 TRP A N 1
ATOM 1489 C CA . TRP A 1 188 ? 0.068 10.682 -7.582 1.00 67.62 188 TRP A CA 1
ATOM 1490 C C . TRP A 1 188 ? 0.517 9.578 -6.626 1.00 67.62 188 TRP A C 1
ATOM 1492 O O . TRP A 1 188 ? 0.028 9.514 -5.499 1.00 67.62 188 TRP A O 1
ATOM 1502 N N . THR A 1 189 ? 1.495 8.766 -7.027 1.00 65.38 189 THR A N 1
ATOM 1503 C CA . THR A 1 189 ? 2.054 7.699 -6.183 1.00 65.38 189 THR A CA 1
ATOM 1504 C C . THR A 1 189 ? 2.766 8.279 -4.956 1.00 65.38 189 THR A C 1
ATOM 1506 O O . THR A 1 189 ? 2.593 7.790 -3.840 1.00 65.38 189 THR A O 1
ATOM 1509 N N . GLY A 1 190 ? 3.526 9.366 -5.121 1.00 68.06 190 GLY A N 1
ATOM 1510 C CA . GLY A 1 190 ? 4.186 10.062 -4.014 1.00 68.06 190 GLY A CA 1
ATOM 1511 C C . GLY A 1 190 ? 3.194 10.673 -3.021 1.00 68.06 190 GLY A C 1
ATOM 1512 O O . GLY A 1 190 ? 3.354 10.512 -1.808 1.00 68.06 190 GLY A O 1
ATOM 1513 N N . LEU A 1 191 ? 2.141 11.323 -3.526 1.00 71.06 191 LEU A N 1
ATOM 1514 C CA . LEU A 1 191 ? 1.046 11.842 -2.701 1.00 71.06 191 LEU A CA 1
ATOM 1515 C C . LEU A 1 191 ? 0.332 10.718 -1.948 1.00 71.06 191 LEU A C 1
ATOM 1517 O O . LEU A 1 191 ? 0.092 10.847 -0.749 1.00 71.06 191 LEU A O 1
ATOM 1521 N N . GLU A 1 192 ? 0.037 9.604 -2.615 1.00 68.00 192 GLU A N 1
ATOM 1522 C CA . GLU A 1 192 ? -0.605 8.446 -1.996 1.00 68.00 192 GLU A CA 1
ATOM 1523 C C . GLU A 1 192 ? 0.230 7.890 -0.837 1.00 68.00 192 GLU A C 1
ATOM 1525 O O . GLU A 1 192 ? -0.308 7.671 0.250 1.00 68.00 192 GLU A O 1
ATOM 1530 N N . VAL A 1 193 ? 1.544 7.716 -1.019 1.00 69.31 193 VAL A N 1
ATOM 1531 C CA . VAL A 1 193 ? 2.437 7.248 0.055 1.00 69.31 193 VAL A CA 1
ATOM 1532 C C . VAL A 1 193 ? 2.463 8.235 1.214 1.00 69.31 193 VAL A C 1
ATOM 1534 O O . VAL A 1 193 ? 2.297 7.830 2.367 1.00 69.31 193 VAL A O 1
ATOM 1537 N N . ALA A 1 194 ? 2.645 9.526 0.929 1.00 77.38 194 ALA A N 1
ATOM 1538 C CA . ALA A 1 194 ? 2.711 10.556 1.960 1.00 77.38 194 ALA A CA 1
ATOM 1539 C C . ALA A 1 194 ? 1.420 10.594 2.788 1.00 77.38 194 ALA A C 1
ATOM 1541 O O . ALA A 1 194 ? 1.470 10.575 4.022 1.00 77.38 194 ALA A O 1
ATOM 1542 N N . VAL A 1 195 ? 0.259 10.573 2.127 1.00 73.31 195 VAL A N 1
ATOM 1543 C CA . VAL A 1 195 ? -1.022 10.569 2.832 1.00 73.31 195 VAL A CA 1
ATOM 1544 C C . VAL A 1 195 ? -1.236 9.255 3.582 1.00 73.31 195 VAL A C 1
ATOM 1546 O O . VAL A 1 195 ? -1.637 9.293 4.743 1.00 73.31 195 VAL A O 1
ATOM 1549 N N . SER A 1 196 ? -0.894 8.106 2.999 1.00 69.81 196 SER A N 1
ATOM 1550 C CA . SER A 1 1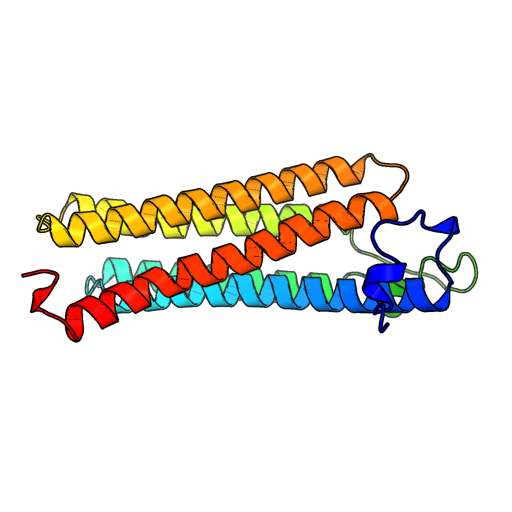96 ? -1.020 6.797 3.658 1.00 69.81 196 SER A CA 1
ATOM 1551 C C . SER A 1 196 ? -0.208 6.710 4.955 1.00 69.81 196 SER A C 1
ATOM 1553 O O . SER A 1 196 ? -0.701 6.197 5.967 1.00 69.81 196 SER A O 1
ATOM 1555 N N . ILE A 1 197 ? 1.011 7.264 4.970 1.00 76.31 197 ILE A N 1
ATOM 1556 C CA . ILE A 1 197 ? 1.867 7.325 6.167 1.00 76.31 197 ILE A CA 1
ATOM 1557 C C . ILE A 1 197 ? 1.243 8.221 7.241 1.00 76.31 197 ILE A C 1
ATOM 1559 O O . ILE A 1 197 ? 1.175 7.827 8.413 1.00 76.31 197 ILE A O 1
ATOM 1563 N N . ILE A 1 198 ? 0.760 9.409 6.859 1.00 78.44 198 ILE A N 1
ATOM 1564 C CA . ILE A 1 198 ? 0.090 10.337 7.783 1.00 78.44 198 ILE A CA 1
ATOM 1565 C C . ILE A 1 198 ? -1.139 9.656 8.389 1.00 78.44 198 ILE A C 1
ATOM 1567 O O . ILE A 1 198 ? -1.262 9.568 9.612 1.00 78.44 198 ILE A O 1
ATOM 1571 N N . VAL A 1 199 ? -2.002 9.095 7.541 1.00 71.62 199 VAL A N 1
ATOM 1572 C CA . VAL A 1 199 ? -3.222 8.377 7.926 1.00 71.62 199 VAL A CA 1
ATOM 1573 C C . VAL A 1 199 ? -2.936 7.259 8.916 1.00 71.62 199 VAL A C 1
ATOM 1575 O O . VAL A 1 199 ? -3.628 7.132 9.924 1.00 71.62 199 VAL A O 1
ATOM 1578 N N . THR A 1 200 ? -1.889 6.482 8.674 1.00 71.31 200 THR A N 1
ATOM 1579 C CA . THR A 1 200 ? -1.542 5.329 9.514 1.00 71.31 200 THR A CA 1
ATOM 1580 C C . THR A 1 200 ? -0.935 5.732 10.850 1.00 71.31 200 THR A C 1
ATOM 1582 O O . THR A 1 200 ? -1.081 5.021 11.846 1.00 71.31 200 THR A O 1
ATOM 1585 N N . SER A 1 201 ? -0.314 6.907 10.910 1.00 77.31 201 SER A N 1
ATOM 1586 C CA . SER A 1 201 ? 0.273 7.449 12.136 1.00 77.31 201 SER A CA 1
ATOM 1587 C C . SER A 1 201 ? -0.772 8.103 13.053 1.00 77.31 201 SER A C 1
ATOM 1589 O O . SER A 1 201 ? -0.617 8.094 14.278 1.00 77.31 201 SER A O 1
ATOM 1591 N N . LEU A 1 202 ? -1.878 8.618 12.503 1.00 73.25 202 LEU A N 1
ATOM 1592 C CA . LEU A 1 202 ? -2.930 9.317 13.258 1.00 73.25 202 LEU A CA 1
ATOM 1593 C C . LEU A 1 202 ? -3.585 8.477 14.381 1.00 73.25 202 LEU A C 1
ATOM 1595 O O . LEU A 1 202 ? -3.752 9.001 15.487 1.00 73.25 202 LEU A O 1
ATOM 1599 N N . PRO A 1 203 ? -3.920 7.182 14.194 1.00 67.81 203 PRO A N 1
ATOM 1600 C CA . PRO A 1 203 ? -4.437 6.334 15.268 1.00 67.81 203 PRO A CA 1
ATOM 1601 C C . PRO A 1 203 ? -3.460 6.162 16.435 1.00 67.81 203 PRO A C 1
ATOM 1603 O O . PRO A 1 203 ? -3.885 6.136 17.591 1.00 67.81 203 PRO A O 1
ATOM 1606 N N . ALA A 1 204 ? -2.157 6.065 16.163 1.00 69.88 204 ALA A N 1
ATOM 1607 C CA . ALA A 1 204 ? -1.138 5.962 17.206 1.00 69.88 204 ALA A CA 1
ATOM 1608 C C . ALA A 1 204 ? -1.001 7.287 17.970 1.00 69.88 204 ALA A C 1
ATOM 1610 O O . ALA A 1 204 ? -1.015 7.294 19.205 1.00 69.88 204 ALA A O 1
ATOM 1611 N N . ILE A 1 205 ? -0.969 8.406 17.240 1.00 74.50 205 ILE A N 1
ATOM 1612 C CA . ILE A 1 205 ? -0.922 9.760 17.804 1.00 74.50 205 ILE A CA 1
ATOM 1613 C C . ILE A 1 205 ? -2.135 10.008 18.709 1.00 74.50 205 ILE A C 1
ATOM 1615 O O . ILE A 1 205 ? -1.961 10.450 19.844 1.00 74.50 205 ILE A O 1
ATOM 1619 N N . ARG A 1 206 ? -3.355 9.638 18.290 1.00 67.75 206 ARG A N 1
ATOM 1620 C CA . ARG A 1 206 ? -4.560 9.813 19.125 1.00 67.75 206 ARG A CA 1
ATOM 1621 C C . ARG A 1 206 ? -4.454 9.060 20.457 1.00 67.75 206 ARG A C 1
ATOM 1623 O O . ARG A 1 206 ? -4.870 9.574 21.491 1.00 67.75 206 ARG A O 1
ATOM 1630 N N . VAL A 1 207 ? -3.920 7.832 20.442 1.00 66.69 207 VAL A N 1
ATOM 1631 C CA . VAL A 1 207 ? -3.806 6.994 21.647 1.00 66.69 207 VAL A CA 1
ATOM 1632 C C . VAL A 1 207 ? -2.751 7.571 22.582 1.00 66.69 207 VAL A C 1
ATOM 1634 O O . VAL A 1 207 ? -2.949 7.571 23.796 1.00 66.69 207 VAL A O 1
ATOM 1637 N N . LEU A 1 208 ? -1.657 8.099 22.034 1.00 70.19 208 LEU A N 1
ATOM 1638 C CA . LEU A 1 208 ? -0.625 8.782 22.809 1.00 70.19 208 LEU A CA 1
ATOM 1639 C C . LEU A 1 208 ? -1.153 10.072 23.445 1.00 70.19 208 LEU A C 1
ATOM 1641 O O . LEU A 1 208 ? -0.973 10.259 24.649 1.00 70.19 208 LEU A O 1
ATOM 1645 N N . ILE A 1 209 ? -1.861 10.911 22.684 1.00 71.19 209 ILE A N 1
ATOM 1646 C CA . ILE A 1 209 ? -2.462 12.157 23.187 1.00 71.19 209 ILE A CA 1
ATOM 1647 C C . ILE A 1 209 ? -3.483 11.851 24.288 1.00 71.19 209 ILE A C 1
ATOM 1649 O O . ILE A 1 209 ? -3.394 12.419 25.374 1.00 71.19 209 ILE A O 1
ATOM 1653 N N . SER A 1 210 ? -4.381 10.883 24.069 1.00 63.50 210 SER A N 1
ATOM 1654 C CA . SER A 1 210 ? -5.377 10.472 25.069 1.00 63.50 210 SER A CA 1
ATOM 1655 C C . SER A 1 210 ? -4.761 9.913 26.358 1.00 63.50 210 SER A C 1
ATOM 1657 O O . SER A 1 210 ? -5.408 9.976 27.399 1.00 63.50 210 SER A O 1
ATOM 1659 N N . ARG A 1 211 ? -3.545 9.350 26.310 1.00 66.19 211 ARG A N 1
ATOM 1660 C CA . ARG A 1 211 ? -2.840 8.834 27.497 1.00 66.19 211 ARG A CA 1
ATOM 1661 C C . ARG A 1 211 ? -2.020 9.897 28.226 1.00 66.19 211 ARG A C 1
ATOM 1663 O O . ARG A 1 211 ? -1.852 9.787 29.435 1.00 66.19 211 ARG A O 1
ATOM 1670 N N . ARG A 1 212 ? -1.458 10.874 27.506 1.00 69.44 212 ARG A N 1
ATOM 1671 C CA . ARG A 1 212 ? -0.551 11.890 28.070 1.00 69.44 212 ARG A CA 1
ATOM 1672 C C . ARG A 1 212 ? -1.259 13.167 28.512 1.00 69.44 212 ARG A C 1
ATOM 1674 O O . ARG A 1 212 ? -0.768 13.807 29.434 1.00 69.44 212 ARG A O 1
ATOM 1681 N N . ILE A 1 213 ? -2.380 13.529 27.889 1.00 65.62 213 ILE A N 1
ATOM 1682 C CA . ILE A 1 213 ? -3.119 14.761 28.194 1.00 65.62 213 ILE A CA 1
ATOM 1683 C C . ILE A 1 213 ? -4.596 14.413 28.442 1.00 65.62 213 ILE A C 1
ATOM 1685 O O . ILE A 1 213 ? -5.442 14.615 27.568 1.00 65.62 213 ILE A O 1
ATOM 1689 N N . PRO A 1 214 ? -4.936 13.872 29.628 1.00 57.00 214 PRO A N 1
ATOM 1690 C CA . PRO A 1 214 ? -6.324 13.561 29.970 1.00 57.00 214 PRO A CA 1
ATOM 1691 C C . PRO A 1 214 ? -7.218 14.814 30.039 1.00 57.00 214 PRO A C 1
ATOM 1693 O O . PRO A 1 214 ? -8.430 14.694 29.905 1.00 57.00 214 PRO A O 1
ATOM 1696 N N . SER A 1 215 ? -6.641 16.015 30.180 1.00 55.72 215 SER A N 1
ATOM 1697 C CA . SER A 1 215 ? -7.364 17.287 30.329 1.00 55.72 215 SER A CA 1
ATOM 1698 C C . SER A 1 215 ? -7.982 17.855 29.043 1.00 55.72 215 SER A C 1
ATOM 1700 O O . SER A 1 215 ? -8.885 18.676 29.137 1.00 55.72 215 SER A O 1
ATOM 1702 N N . VAL A 1 216 ? -7.552 17.424 27.850 1.00 54.56 216 VAL A N 1
ATOM 1703 C CA . VAL A 1 216 ? -8.135 17.887 26.565 1.00 54.56 216 VAL A CA 1
ATOM 1704 C C . VAL A 1 216 ? -9.344 17.038 26.144 1.00 54.56 216 VAL A C 1
ATOM 1706 O O . VAL A 1 216 ? -10.167 17.467 25.341 1.00 54.56 216 VAL A O 1
ATOM 1709 N N . PHE A 1 217 ? -9.487 15.837 26.712 1.00 47.91 217 PHE A N 1
ATOM 1710 C CA . PHE A 1 217 ? -10.565 14.890 26.404 1.00 47.91 217 PHE A CA 1
ATOM 1711 C C . PHE A 1 217 ? -11.332 14.433 27.655 1.00 47.91 217 PHE A C 1
ATOM 1713 O O . PHE A 1 217 ? -11.958 13.370 27.614 1.00 47.91 217 PHE A O 1
ATOM 1720 N N . GLY A 1 218 ? -11.274 15.213 28.742 1.00 42.41 218 GLY A N 1
ATOM 1721 C CA . GLY A 1 218 ? -12.038 15.038 29.986 1.00 42.41 218 GLY A CA 1
ATOM 1722 C C . GLY A 1 218 ? -13.514 15.330 29.810 1.00 42.41 218 GLY A C 1
ATOM 1723 O O . GLY A 1 218 ? -13.861 16.243 29.034 1.00 42.41 218 GLY A O 1
#

Solvent-accessible surface area (backbone atoms only — not comparable to full-atom values): 12331 Å² total; per-residue (Å²): 141,79,81,50,54,56,69,65,36,47,66,37,59,67,88,79,37,56,74,70,39,46,34,50,36,41,48,51,48,56,52,49,54,53,51,48,54,51,51,53,44,52,50,55,45,52,53,48,54,49,46,55,72,72,44,86,50,66,70,58,40,54,52,46,52,51,52,46,50,50,49,53,52,53,44,51,52,52,51,51,48,63,69,59,33,30,47,58,56,67,46,75,40,48,57,84,53,80,85,79,69,73,93,71,52,66,59,61,62,65,60,52,50,52,52,53,48,52,53,50,51,53,48,51,52,49,64,61,53,64,57,50,69,61,53,76,73,45,93,66,55,76,68,60,50,48,58,50,49,55,54,50,57,44,48,52,50,51,48,51,49,54,51,52,50,52,52,53,56,55,58,56,76,79,55,95,57,66,38,48,55,49,35,58,52,51,53,53,51,51,49,44,50,54,50,48,54,52,55,63,45,47,66,56,51,52,55,51,47,59,70,74,44,55,81,84,76,108

Radius of gyration: 21.05 Å; Cα contacts (8 Å, |Δi|>4): 149; chains: 1; bounding box: 45×39×61 Å

Sequence (218 aa):
VHSTAAQSAFGVDIWAVKPSDLTLSLKLFYVAETFYLCILSLTKTSILCFYLRIFPNRTFRMVTYGVMAWVSLSSIIFVFLQIFQCVPIAFIWEGWKKGEFGPYKCLDINALGFASAAFSIAQDIVILVMPLPLLARLNVSRRSKLGIMVMFSLGIFVLITSCVRLWTLHSFGDSVNPTWDYTDALIWTGLEVAVSIIVTSLPAIRVLISRRIPSVFG

Mean predicted aligned error: 10.36 Å

Secondary structure (DSSP, 8-state):
----HHHHHTTS-GGGS-H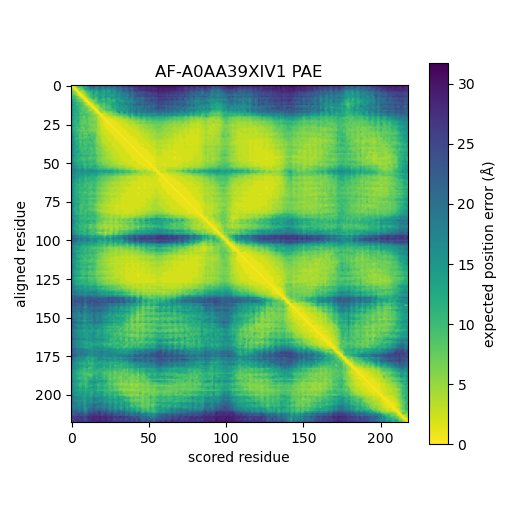HHHHHHHHHHHHHHHHHHHHHHHHHHHHHHHHHHH---HHHHHHHHHHHHHHHHHHHHHHHHHHTSEESTTHHHHTTSTTS--S-EE--HHHHHHHHHHHHHHHHHHHHHTTHHHHHHS---HHHHHHHHHHHHHHHHHHHHHHHHHHHHHHHTT-S-HHHHHHHHHHHHHHHHHHHHHHHHHHHHHHHHHHH-TTS--